Protein AF-A0A522T6A2-F1 (afdb_monomer_lite)

Structure (mmCIF, N/CA/C/O backbone):
data_AF-A0A522T6A2-F1
#
_entry.id   AF-A0A522T6A2-F1
#
loop_
_atom_site.group_PDB
_atom_site.id
_atom_site.type_symbol
_atom_site.label_atom_id
_atom_site.label_alt_id
_atom_site.label_comp_id
_atom_site.label_asym_id
_atom_site.label_entity_id
_atom_site.label_seq_id
_atom_site.pdbx_PDB_ins_code
_atom_site.Cartn_x
_atom_site.Cartn_y
_atom_site.Cartn_z
_atom_site.occupancy
_atom_site.B_iso_or_equiv
_atom_site.auth_seq_id
_atom_site.auth_comp_id
_atom_site.auth_asym_id
_atom_site.auth_atom_id
_atom_site.pdbx_PDB_model_num
ATOM 1 N N . MET A 1 1 ? -4.643 -20.377 -23.347 1.00 49.81 1 MET A N 1
ATOM 2 C CA . MET A 1 1 ? -4.519 -19.995 -21.921 1.00 49.81 1 MET A CA 1
ATOM 3 C C . MET A 1 1 ? -4.826 -18.508 -21.796 1.00 49.81 1 MET A C 1
ATOM 5 O O . MET A 1 1 ? -4.319 -17.749 -22.612 1.00 49.81 1 MET A O 1
ATOM 9 N N . LEU A 1 2 ? -5.680 -18.092 -20.852 1.00 57.34 2 LEU A N 1
ATOM 10 C CA . LEU A 1 2 ? -5.925 -16.667 -20.569 1.00 57.34 2 LEU A CA 1
ATOM 11 C C . LEU A 1 2 ? -4.599 -15.987 -20.191 1.00 57.34 2 LEU A C 1
ATOM 13 O O . LEU A 1 2 ? -3.838 -16.538 -19.397 1.00 57.34 2 LEU A O 1
ATOM 17 N N . SER A 1 3 ? -4.309 -14.812 -20.759 1.00 85.69 3 SER A N 1
ATOM 18 C CA . SER A 1 3 ? -3.075 -14.077 -20.451 1.00 85.69 3 SER A CA 1
ATOM 19 C C . SER A 1 3 ? -3.002 -13.741 -18.949 1.00 85.69 3 SER A C 1
ATOM 21 O O . SER A 1 3 ? -4.040 -13.373 -18.394 1.00 85.69 3 SER A O 1
ATOM 23 N N . PRO A 1 4 ? -1.826 -13.781 -18.292 1.00 87.44 4 PRO A N 1
ATOM 24 C CA . PRO A 1 4 ? -1.681 -13.481 -16.858 1.00 87.44 4 PRO A CA 1
ATOM 25 C C . PRO A 1 4 ? -2.330 -12.160 -16.412 1.00 87.44 4 PRO A C 1
ATOM 27 O O . PRO A 1 4 ? -2.900 -12.070 -15.329 1.00 87.44 4 PRO A O 1
ATOM 30 N N . VAL A 1 5 ? -2.325 -11.144 -17.280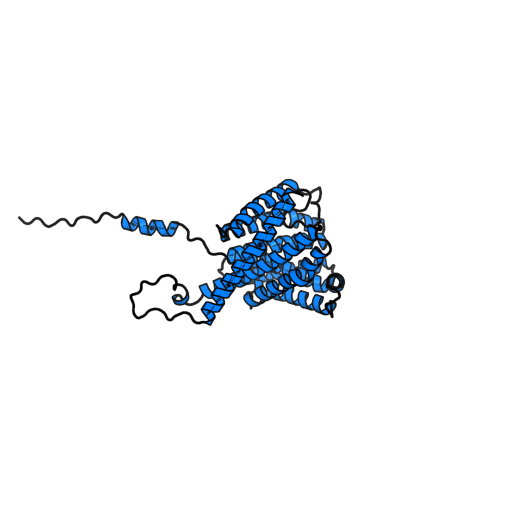 1.00 90.38 5 VAL A N 1
ATOM 31 C CA . VAL A 1 5 ? -2.983 -9.857 -17.015 1.00 90.38 5 VAL A CA 1
ATOM 32 C C . VAL A 1 5 ? -4.510 -9.981 -16.863 1.00 90.38 5 VAL A C 1
ATOM 34 O O . VAL A 1 5 ? -5.099 -9.302 -16.028 1.00 90.38 5 VAL A O 1
ATOM 37 N N . LEU A 1 6 ? -5.164 -10.890 -17.596 1.00 92.31 6 LEU A N 1
ATOM 38 C CA . LEU A 1 6 ? -6.609 -11.132 -17.473 1.00 92.31 6 LEU A CA 1
ATOM 39 C C . LEU A 1 6 ? -6.959 -11.790 -16.137 1.00 92.31 6 LEU A C 1
ATOM 41 O O . LEU A 1 6 ? -7.972 -11.435 -15.543 1.00 92.31 6 LEU A O 1
ATOM 45 N N . TRP A 1 7 ? -6.109 -12.691 -15.631 1.00 92.56 7 TRP A N 1
ATOM 46 C CA . TRP A 1 7 ? -6.263 -13.244 -14.281 1.00 92.56 7 TRP A CA 1
ATOM 47 C C . TRP A 1 7 ? -6.183 -12.153 -13.214 1.00 92.56 7 TRP A C 1
ATOM 49 O O . TRP A 1 7 ? -7.019 -12.124 -12.312 1.00 92.56 7 TRP A O 1
ATOM 59 N N . CYS A 1 8 ? -5.248 -11.211 -13.368 1.00 93.31 8 CYS A N 1
ATOM 60 C CA . CYS A 1 8 ? -5.111 -10.073 -12.463 1.00 93.31 8 CYS A CA 1
ATOM 61 C C . CYS A 1 8 ? -6.388 -9.226 -12.429 1.00 93.31 8 CYS A C 1
ATOM 63 O O . CYS A 1 8 ? -6.938 -8.994 -11.354 1.00 93.31 8 CYS A O 1
ATOM 65 N N . TYR A 1 9 ? -6.901 -8.818 -13.597 1.00 94.50 9 TYR A N 1
ATOM 66 C CA . TYR A 1 9 ? -8.149 -8.053 -13.685 1.00 94.50 9 TYR A CA 1
ATOM 67 C C . TYR A 1 9 ? -9.366 -8.842 -13.186 1.00 94.50 9 TYR A C 1
ATOM 69 O O . TYR A 1 9 ? -10.239 -8.263 -12.540 1.00 94.50 9 TYR A O 1
ATOM 77 N N . GLY A 1 10 ? -9.421 -10.152 -13.440 1.00 95.81 10 GLY A N 1
ATOM 78 C CA . GLY A 1 10 ? -10.498 -11.023 -12.973 1.00 95.81 10 GLY A CA 1
ATOM 79 C C . GLY A 1 10 ? -10.553 -11.116 -11.448 1.00 95.81 10 GLY A C 1
ATOM 80 O O . GLY A 1 10 ? -11.603 -10.869 -10.854 1.00 95.81 10 GLY A O 1
ATOM 81 N N . VAL A 1 11 ? -9.419 -11.402 -10.799 1.00 97.00 11 VAL A N 1
ATOM 82 C CA . VAL A 1 11 ? -9.331 -11.473 -9.330 1.00 97.00 11 VAL A CA 1
ATOM 83 C C . VAL A 1 11 ? -9.555 -10.097 -8.700 1.00 97.00 11 VAL A C 1
ATOM 85 O O . VAL A 1 11 ? -10.307 -9.988 -7.731 1.00 97.00 11 VAL A O 1
ATOM 88 N N . PHE A 1 12 ? -8.982 -9.040 -9.283 1.00 96.94 12 PHE A N 1
ATOM 89 C CA . PHE A 1 12 ? -9.235 -7.660 -8.869 1.00 96.94 12 PHE A CA 1
ATOM 90 C C . PHE A 1 12 ? -10.739 -7.344 -8.878 1.00 96.94 12 PHE A C 1
ATOM 92 O O . PHE A 1 12 ? -11.299 -6.934 -7.862 1.00 96.94 12 PHE A O 1
ATOM 99 N N . GLY A 1 13 ? -11.412 -7.591 -10.007 1.00 95.88 13 GLY A N 1
ATOM 100 C CA . GLY A 1 13 ? -12.843 -7.347 -10.176 1.00 95.88 13 GLY A CA 1
ATOM 101 C C . GLY A 1 13 ? -13.701 -8.169 -9.213 1.00 95.88 13 GLY A C 1
ATOM 102 O O . GLY A 1 13 ? -14.630 -7.629 -8.615 1.00 95.88 13 GLY A O 1
ATOM 103 N N . ALA A 1 14 ? -13.356 -9.438 -8.985 1.00 96.94 14 ALA A N 1
ATOM 104 C CA . ALA A 1 14 ? -14.055 -10.299 -8.032 1.00 96.94 14 ALA A CA 1
ATOM 105 C C . ALA A 1 14 ? -14.007 -9.750 -6.594 1.00 96.94 14 ALA A C 1
ATOM 107 O O . ALA A 1 14 ? -15.021 -9.769 -5.889 1.00 96.94 14 ALA A O 1
ATOM 108 N N . VAL A 1 15 ? -12.865 -9.203 -6.159 1.00 96.88 15 VAL A N 1
ATOM 109 C CA . VAL A 1 15 ? -12.747 -8.561 -4.839 1.00 96.88 15 VAL A CA 1
ATOM 110 C C . VAL A 1 15 ? -13.578 -7.279 -4.767 1.00 96.88 15 VAL A C 1
ATOM 112 O O . VAL A 1 15 ? -14.262 -7.069 -3.764 1.00 96.88 15 VAL A O 1
ATOM 115 N N . ILE A 1 16 ? -13.595 -6.458 -5.825 1.00 96.12 16 ILE A N 1
ATOM 116 C CA . ILE A 1 16 ? -14.450 -5.260 -5.889 1.00 96.12 16 ILE A CA 1
ATOM 117 C C . ILE A 1 16 ? -15.934 -5.635 -5.792 1.00 96.12 16 ILE A C 1
ATOM 119 O O . ILE A 1 16 ? -16.657 -5.066 -4.976 1.00 96.12 16 ILE A O 1
ATOM 123 N N . VAL A 1 17 ? -16.390 -6.626 -6.563 1.00 96.50 17 VAL A N 1
ATOM 124 C CA . VAL A 1 17 ? -17.779 -7.112 -6.513 1.00 96.50 17 VAL A CA 1
ATOM 125 C C . VAL A 1 17 ? -18.122 -7.625 -5.113 1.00 96.50 17 VAL A C 1
ATOM 127 O O . VAL A 1 17 ? -19.146 -7.244 -4.548 1.00 96.50 17 VAL A O 1
ATOM 130 N N . THR A 1 18 ? -17.235 -8.416 -4.505 1.00 95.00 18 THR A N 1
ATOM 131 C CA . THR A 1 18 ? -17.411 -8.916 -3.132 1.00 95.00 18 THR A CA 1
ATOM 132 C C . THR A 1 18 ? -17.519 -7.770 -2.123 1.00 95.00 18 THR A C 1
ATOM 134 O O . THR A 1 18 ? -18.354 -7.814 -1.215 1.00 95.00 18 THR A O 1
ATOM 137 N N . ALA A 1 19 ? -16.711 -6.719 -2.283 1.00 91.88 19 ALA A N 1
ATOM 138 C CA . ALA A 1 19 ? -16.776 -5.535 -1.437 1.00 91.88 19 ALA A CA 1
ATOM 139 C C . ALA A 1 19 ? -18.102 -4.780 -1.589 1.00 91.88 19 ALA A C 1
ATOM 141 O O . ALA A 1 19 ? -18.697 -4.412 -0.577 1.00 91.88 19 ALA A O 1
ATOM 142 N N . ILE A 1 20 ? -18.591 -4.595 -2.821 1.00 92.06 20 ILE A N 1
ATOM 143 C CA . ILE A 1 20 ? -19.880 -3.943 -3.099 1.00 92.06 20 ILE A CA 1
ATOM 144 C C . ILE A 1 20 ? -21.020 -4.731 -2.449 1.00 92.06 20 ILE A C 1
ATOM 146 O O . ILE A 1 20 ? -21.799 -4.156 -1.691 1.00 92.06 20 ILE A O 1
ATOM 150 N N . ILE A 1 21 ? -21.072 -6.051 -2.660 1.00 91.94 21 ILE A N 1
ATOM 151 C CA . ILE A 1 21 ? -22.069 -6.929 -2.027 1.00 91.94 21 ILE A CA 1
ATOM 152 C C . ILE A 1 21 ? -21.998 -6.790 -0.502 1.00 91.94 21 ILE A C 1
ATOM 154 O O . ILE A 1 21 ? -23.019 -6.595 0.160 1.00 91.94 21 ILE A O 1
ATOM 158 N N . THR A 1 22 ? -20.790 -6.826 0.064 1.00 88.50 22 THR A N 1
ATOM 159 C CA . THR A 1 22 ? -20.603 -6.703 1.513 1.00 88.50 22 THR A CA 1
ATOM 160 C C . TH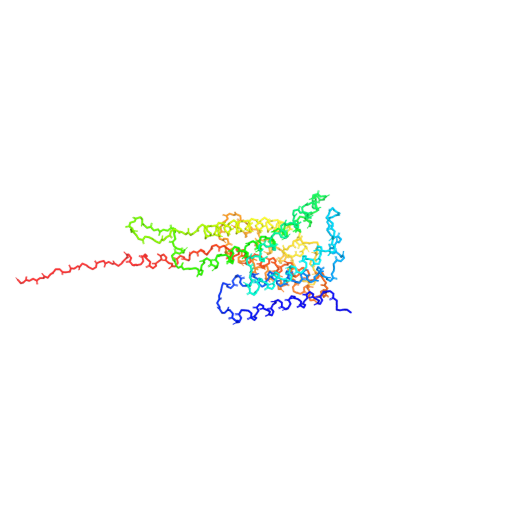R A 1 22 ? -21.073 -5.345 2.035 1.00 88.50 22 THR A C 1
ATOM 162 O O . THR A 1 22 ? -21.687 -5.298 3.098 1.00 88.50 22 THR A O 1
ATOM 165 N N . LEU A 1 23 ? -20.831 -4.251 1.310 1.00 87.19 23 LEU A N 1
ATOM 166 C CA . LEU A 1 23 ? -21.280 -2.908 1.684 1.00 87.19 23 LEU A CA 1
ATOM 167 C C . LEU A 1 23 ? -22.810 -2.782 1.627 1.00 87.19 23 LEU A C 1
ATOM 169 O O . LEU A 1 23 ? -23.411 -2.195 2.526 1.00 87.19 23 LEU A O 1
ATOM 173 N N . CYS A 1 24 ? -23.447 -3.371 0.611 1.00 86.81 24 CYS A N 1
ATOM 174 C CA . CYS A 1 24 ? -24.905 -3.408 0.488 1.00 86.81 24 CYS A CA 1
ATOM 175 C C . CYS A 1 24 ? -25.562 -4.175 1.647 1.00 86.81 24 CYS A C 1
ATOM 177 O O . CYS A 1 24 ? -26.594 -3.741 2.161 1.00 86.81 24 CYS A O 1
ATOM 179 N N . VAL A 1 25 ? -24.951 -5.286 2.078 1.00 86.81 25 VAL A N 1
ATOM 180 C CA . VAL A 1 25 ? -25.439 -6.115 3.194 1.00 86.81 25 VAL A CA 1
ATOM 181 C C . VAL A 1 25 ? -25.138 -5.469 4.551 1.00 86.81 25 VAL A C 1
ATOM 183 O O . VAL A 1 25 ? -25.992 -5.429 5.436 1.00 86.81 25 VAL A O 1
ATOM 186 N N . ARG A 1 26 ? -23.924 -4.946 4.743 1.00 78.19 26 ARG A N 1
ATOM 187 C CA . ARG A 1 26 ? -23.447 -4.369 6.008 1.00 78.19 26 ARG A CA 1
ATOM 188 C C . ARG A 1 26 ? -23.632 -2.851 5.973 1.00 78.19 26 ARG A C 1
ATOM 190 O O . ARG A 1 26 ? -22.665 -2.108 5.825 1.00 78.19 26 ARG A O 1
ATOM 197 N N . ARG A 1 27 ? -24.880 -2.388 6.108 1.00 69.69 27 ARG A N 1
ATOM 198 C CA . ARG A 1 27 ? -25.189 -0.948 6.175 1.00 69.69 27 ARG A CA 1
ATOM 199 C C . ARG A 1 27 ? -24.490 -0.288 7.374 1.00 69.69 27 ARG A C 1
ATOM 201 O O . ARG A 1 27 ? -24.560 -0.790 8.494 1.00 69.69 27 ARG A O 1
ATOM 208 N N . GLY A 1 28 ? -23.857 0.862 7.130 1.00 68.06 28 GLY A N 1
ATOM 209 C CA . GLY A 1 28 ? -23.172 1.671 8.143 1.00 68.06 28 GLY A CA 1
ATOM 210 C C . GLY A 1 28 ? -21.704 1.282 8.385 1.00 68.06 28 GLY A C 1
ATOM 211 O O . GLY A 1 28 ? -21.323 0.113 8.407 1.00 68.06 28 GLY A O 1
ATOM 212 N N . GLY A 1 29 ? -20.845 2.282 8.584 1.00 71.75 29 GLY A N 1
ATOM 213 C CA . GLY A 1 29 ? -19.414 2.095 8.834 1.00 71.75 29 GLY A CA 1
ATOM 214 C C . GLY A 1 29 ? -18.609 3.346 8.501 1.00 71.75 29 GLY A C 1
ATOM 215 O O . GLY A 1 29 ? -19.125 4.259 7.864 1.00 71.75 29 GLY A O 1
ATOM 216 N N . ASP A 1 30 ? -17.347 3.391 8.930 1.00 85.81 30 ASP A N 1
ATOM 217 C CA . ASP A 1 30 ? -16.441 4.462 8.511 1.00 85.81 30 ASP A CA 1
ATOM 218 C C . ASP A 1 30 ? -16.137 4.300 7.012 1.00 85.81 30 ASP A C 1
ATOM 220 O O . ASP A 1 30 ? -15.560 3.292 6.587 1.00 85.81 30 ASP A O 1
ATOM 224 N N . ALA A 1 31 ? -16.571 5.279 6.214 1.00 88.88 31 ALA A N 1
ATOM 225 C CA . ALA A 1 31 ? -16.370 5.305 4.770 1.00 88.88 31 ALA A CA 1
ATOM 226 C C . ALA A 1 31 ? -14.880 5.309 4.400 1.00 88.88 31 ALA A C 1
ATOM 228 O O . ALA A 1 31 ? -14.494 4.668 3.426 1.00 88.88 31 ALA A O 1
ATOM 229 N N . VAL A 1 32 ? -14.036 5.957 5.210 1.00 92.88 32 VAL A N 1
ATOM 230 C CA . VAL A 1 32 ? -12.584 6.016 4.997 1.00 92.88 32 VAL A CA 1
ATOM 231 C C . VAL A 1 32 ? -11.973 4.626 5.154 1.00 92.88 32 VAL A C 1
ATOM 233 O O . VAL A 1 32 ? -11.187 4.195 4.314 1.00 92.88 32 VAL A O 1
ATOM 236 N N . LEU A 1 33 ? -12.391 3.876 6.179 1.00 93.50 33 LEU A N 1
ATOM 237 C CA . LEU A 1 33 ? -11.933 2.502 6.380 1.00 93.50 33 LEU A CA 1
ATOM 238 C C . LEU A 1 33 ? -12.379 1.580 5.243 1.00 93.50 33 LEU A C 1
ATOM 240 O O . LEU A 1 33 ? -11.616 0.719 4.814 1.00 93.50 33 LEU A O 1
ATOM 244 N N . TRP A 1 34 ? -13.621 1.723 4.777 1.00 92.81 34 TRP A N 1
ATOM 245 C CA . TRP A 1 34 ? -14.127 0.921 3.665 1.00 92.81 34 TRP A CA 1
ATOM 246 C C . TRP A 1 34 ? -13.389 1.213 2.365 1.00 92.81 34 TRP A C 1
ATOM 248 O O . TRP A 1 34 ? -12.933 0.273 1.718 1.00 92.81 34 TRP A O 1
ATOM 258 N N . LEU A 1 35 ? -13.220 2.489 2.022 1.00 94.38 35 LEU A N 1
ATOM 259 C CA . LEU A 1 35 ? -12.467 2.898 0.843 1.00 94.38 35 LEU A CA 1
ATOM 260 C C . LEU A 1 35 ? -11.027 2.376 0.911 1.00 94.38 35 LEU A C 1
ATOM 262 O O . LEU A 1 35 ? -10.562 1.742 -0.033 1.00 94.38 35 LEU A O 1
ATOM 266 N N . GLY A 1 36 ? -10.363 2.543 2.059 1.00 96.25 36 GLY A N 1
ATOM 267 C CA . GLY A 1 36 ? -9.019 2.016 2.281 1.00 96.25 36 GLY A CA 1
ATOM 268 C C . GLY A 1 36 ? -8.935 0.502 2.136 1.00 96.25 36 GLY A C 1
ATOM 269 O O . GLY A 1 36 ? -8.053 0.004 1.442 1.00 96.25 36 GLY A O 1
ATOM 270 N N . ALA A 1 37 ? -9.885 -0.236 2.716 1.00 96.56 37 ALA A N 1
ATOM 271 C CA . ALA A 1 37 ? -9.922 -1.690 2.612 1.00 96.56 37 ALA A CA 1
ATOM 272 C C . ALA A 1 37 ? -10.081 -2.159 1.160 1.00 96.56 37 ALA A C 1
ATOM 274 O O . ALA A 1 37 ? -9.383 -3.079 0.755 1.00 96.56 37 ALA A O 1
ATOM 275 N N . VAL A 1 38 ? -10.949 -1.527 0.367 1.00 97.00 38 VAL A N 1
ATOM 276 C CA . VAL A 1 38 ? -11.176 -1.909 -1.036 1.00 97.00 38 VAL A CA 1
ATOM 277 C C . VAL A 1 38 ? -9.972 -1.571 -1.912 1.00 97.00 38 VAL A C 1
ATOM 279 O O . VAL A 1 38 ? -9.488 -2.437 -2.642 1.00 97.00 38 VAL A O 1
ATOM 282 N N . CYS A 1 39 ? -9.455 -0.343 -1.801 1.00 98.00 39 CYS A N 1
ATOM 283 C CA . CYS A 1 39 ? -8.283 0.103 -2.552 1.00 98.00 39 CYS A CA 1
ATOM 284 C C . CYS A 1 39 ? -7.021 -0.693 -2.195 1.00 98.00 39 CYS A C 1
ATOM 286 O O . CYS A 1 39 ? -6.151 -0.830 -3.041 1.00 98.00 39 CYS A O 1
ATOM 288 N N . TYR A 1 40 ? -6.922 -1.242 -0.981 1.00 98.69 40 TYR A N 1
ATOM 289 C CA . TYR A 1 40 ? -5.805 -2.097 -0.577 1.00 98.69 40 TYR A CA 1
ATOM 290 C C . TYR A 1 40 ? -6.014 -3.567 -0.986 1.00 98.69 40 TYR A C 1
ATOM 292 O O . TYR A 1 40 ? -5.119 -4.205 -1.534 1.00 98.69 40 TYR A O 1
ATOM 300 N N . ALA A 1 41 ? -7.209 -4.116 -0.751 1.00 98.44 41 ALA A N 1
ATOM 301 C CA . ALA A 1 41 ? -7.489 -5.539 -0.925 1.00 98.44 41 ALA A CA 1
ATOM 302 C C . ALA A 1 41 ? -7.542 -5.991 -2.389 1.00 98.44 41 ALA A C 1
ATOM 304 O O . ALA A 1 41 ? -7.097 -7.098 -2.692 1.00 98.44 41 ALA A O 1
ATOM 305 N N . ALA A 1 42 ? -8.094 -5.173 -3.292 1.00 98.38 42 ALA A N 1
ATOM 306 C CA . ALA A 1 42 ? -8.232 -5.566 -4.693 1.00 98.38 42 ALA A CA 1
ATOM 307 C C . ALA A 1 42 ? -6.869 -5.683 -5.411 1.00 98.38 42 ALA A C 1
ATOM 309 O O . ALA A 1 42 ? -6.628 -6.730 -6.020 1.00 98.38 42 ALA A O 1
ATOM 310 N N . PRO A 1 43 ? -5.937 -4.710 -5.293 1.00 98.56 43 PRO A N 1
ATOM 311 C CA . PRO A 1 43 ? -4.561 -4.887 -5.757 1.00 98.56 43 PRO A CA 1
ATOM 312 C C . PRO A 1 43 ? -3.840 -6.060 -5.094 1.00 98.56 43 PRO A C 1
ATOM 314 O O . PRO A 1 43 ? -3.232 -6.861 -5.797 1.00 98.56 43 PRO A O 1
ATOM 317 N N . LEU A 1 44 ? -3.954 -6.207 -3.766 1.00 98.69 44 LEU A N 1
ATOM 318 C CA . LEU A 1 44 ? -3.301 -7.288 -3.025 1.00 98.69 44 LEU A CA 1
ATOM 319 C C . LEU A 1 44 ? -3.688 -8.666 -3.580 1.00 98.69 44 LEU A C 1
ATOM 321 O O . LEU A 1 44 ? -2.822 -9.484 -3.885 1.00 98.69 44 LEU A O 1
ATOM 325 N N . ALA A 1 45 ? -4.985 -8.913 -3.768 1.00 98.56 45 ALA A N 1
ATOM 326 C CA . ALA A 1 45 ? -5.463 -10.174 -4.325 1.00 98.56 45 ALA A CA 1
ATOM 327 C C . ALA A 1 45 ? -5.003 -10.378 -5.778 1.00 98.56 45 ALA A C 1
ATOM 329 O O . ALA A 1 45 ? -4.655 -11.493 -6.169 1.00 98.56 45 ALA A O 1
ATOM 330 N N . ALA A 1 46 ? -4.946 -9.310 -6.575 1.00 98.06 46 ALA A N 1
ATOM 331 C CA . ALA A 1 46 ? -4.443 -9.391 -7.939 1.00 98.06 46 ALA A CA 1
ATOM 332 C C . ALA A 1 46 ? -2.942 -9.726 -7.992 1.00 98.06 46 ALA A C 1
ATOM 334 O O . ALA A 1 46 ? -2.551 -10.586 -8.782 1.00 98.06 46 ALA A O 1
ATOM 335 N N . PHE A 1 47 ? -2.114 -9.156 -7.112 1.00 97.81 47 PHE A N 1
ATOM 336 C CA . PHE A 1 47 ? -0.720 -9.585 -6.941 1.00 97.81 47 PHE A CA 1
ATOM 337 C C . PHE A 1 47 ? -0.620 -11.037 -6.466 1.00 97.81 47 PHE A C 1
ATOM 339 O O . PHE A 1 47 ? 0.269 -11.770 -6.904 1.00 97.81 47 PHE A O 1
ATOM 346 N N . GLY A 1 48 ? -1.574 -11.495 -5.654 1.00 97.94 48 GLY A N 1
ATOM 347 C CA . GLY A 1 48 ? -1.717 -12.910 -5.325 1.00 97.94 48 GLY A CA 1
ATOM 348 C C . GLY A 1 48 ? -1.932 -13.791 -6.563 1.00 97.94 48 GLY A C 1
ATOM 349 O O . GLY A 1 48 ? -1.299 -14.831 -6.700 1.00 97.94 48 GLY A O 1
ATOM 350 N N . SER A 1 49 ? -2.729 -13.346 -7.538 1.00 97.25 49 SER A N 1
ATOM 351 C CA . SER A 1 49 ? -2.889 -14.070 -8.812 1.00 97.25 49 SER A CA 1
ATOM 352 C C . SER A 1 49 ? -1.617 -14.078 -9.675 1.00 97.25 49 SER A C 1
ATOM 354 O O . SER A 1 49 ? -1.366 -15.044 -10.402 1.00 97.25 49 SER A O 1
ATOM 356 N N . GLN A 1 50 ? -0.771 -13.045 -9.569 1.00 96.56 50 GLN A N 1
ATOM 357 C CA . GLN A 1 50 ? 0.538 -13.017 -10.233 1.00 96.56 50 GLN A CA 1
ATOM 358 C C . GLN A 1 50 ? 1.498 -14.035 -9.634 1.00 96.56 50 GLN A C 1
ATOM 360 O O . GLN A 1 50 ? 2.189 -14.713 -10.383 1.00 96.56 50 GLN A O 1
ATOM 365 N N . HIS A 1 51 ? 1.478 -14.221 -8.317 1.00 96.38 51 HIS A N 1
ATOM 366 C CA . HIS A 1 51 ? 2.234 -15.281 -7.645 1.00 96.38 51 HIS A CA 1
ATOM 367 C C . HIS A 1 51 ? 1.902 -16.681 -8.174 1.00 96.38 51 HIS A C 1
ATOM 369 O O . HIS A 1 51 ? 2.797 -17.512 -8.293 1.00 96.38 51 HIS A O 1
ATOM 375 N N . LEU A 1 52 ? 0.648 -16.923 -8.569 1.00 96.31 52 LEU A N 1
ATOM 376 C CA . LEU A 1 52 ? 0.229 -18.203 -9.147 1.00 96.31 52 LEU A CA 1
ATOM 377 C C . LEU A 1 52 ? 0.570 -18.312 -10.644 1.00 96.31 52 LEU A C 1
ATOM 379 O O . LEU A 1 52 ? 1.061 -19.338 -11.104 1.00 96.31 52 LEU A O 1
ATOM 383 N N . THR A 1 53 ? 0.309 -17.257 -11.421 1.00 95.69 53 THR A N 1
ATOM 384 C CA . THR A 1 53 ? 0.433 -17.284 -12.894 1.00 95.69 53 THR A CA 1
ATOM 385 C C . THR A 1 53 ? 1.842 -16.984 -13.409 1.00 95.69 53 THR A C 1
ATOM 387 O O . THR A 1 53 ? 2.193 -17.401 -14.511 1.00 95.69 53 THR A O 1
ATOM 390 N N . LEU A 1 54 ? 2.659 -16.285 -12.618 1.00 94.94 54 LEU A N 1
ATOM 391 C CA . LEU A 1 54 ? 4.042 -15.895 -12.911 1.00 94.94 54 LEU A CA 1
ATOM 392 C C . LEU A 1 54 ? 5.020 -16.505 -11.897 1.00 94.94 54 LEU A C 1
ATOM 394 O O . LEU A 1 54 ? 6.092 -15.945 -11.663 1.00 94.94 54 LEU A O 1
ATOM 398 N N . HIS A 1 55 ? 4.665 -17.652 -11.305 1.00 94.12 55 HIS A N 1
ATOM 399 C CA . HIS A 1 55 ? 5.408 -18.267 -10.202 1.00 94.12 55 HIS A CA 1
ATOM 400 C C . HIS A 1 55 ? 6.913 -18.387 -10.483 1.00 94.12 55 HIS A C 1
ATOM 402 O O . HIS A 1 55 ? 7.705 -18.049 -9.618 1.00 94.12 55 HIS A O 1
ATOM 408 N N . ARG A 1 56 ? 7.330 -18.751 -11.708 1.00 94.44 56 ARG A N 1
ATOM 409 C CA . ARG A 1 56 ? 8.758 -18.860 -12.076 1.00 94.44 56 ARG A CA 1
ATOM 410 C C . ARG A 1 56 ? 9.505 -17.533 -11.969 1.00 94.44 56 ARG A C 1
ATOM 412 O O . ARG A 1 56 ? 10.631 -17.503 -11.489 1.00 94.44 56 ARG A O 1
ATOM 419 N N . ALA A 1 57 ? 8.886 -16.444 -12.427 1.00 94.31 57 ALA A N 1
ATOM 420 C CA . ALA A 1 57 ? 9.492 -15.117 -12.368 1.00 94.31 57 ALA A CA 1
ATOM 421 C C . ALA A 1 57 ? 9.610 -14.637 -10.917 1.00 94.31 57 ALA A C 1
ATOM 423 O O . ALA A 1 57 ? 10.608 -14.029 -10.556 1.00 94.31 57 ALA A O 1
ATOM 424 N N . ILE A 1 58 ? 8.618 -14.955 -10.082 1.00 94.25 58 ILE A N 1
ATOM 425 C CA . ILE A 1 58 ? 8.596 -14.574 -8.666 1.00 94.25 58 ILE A CA 1
ATOM 426 C C . ILE A 1 58 ? 9.554 -15.440 -7.842 1.00 94.25 58 ILE A C 1
ATOM 428 O O . ILE A 1 58 ? 10.321 -14.911 -7.045 1.00 94.25 58 ILE A O 1
ATOM 432 N N . ALA A 1 59 ? 9.592 -16.748 -8.087 1.00 96.00 59 ALA A N 1
ATOM 433 C CA . ALA A 1 59 ? 10.532 -17.680 -7.471 1.00 96.00 59 ALA A CA 1
ATOM 434 C C . ALA A 1 59 ? 11.996 -17.299 -7.755 1.00 96.00 59 ALA A C 1
ATOM 436 O O . ALA A 1 59 ? 12.860 -17.525 -6.912 1.00 96.00 59 ALA A O 1
ATOM 437 N N . ALA A 1 60 ? 12.278 -16.681 -8.907 1.00 95.50 60 ALA A N 1
ATOM 438 C CA . ALA A 1 60 ? 13.609 -16.176 -9.244 1.00 95.50 60 ALA A CA 1
ATOM 439 C C . ALA A 1 60 ? 14.026 -14.929 -8.440 1.00 95.50 60 ALA A C 1
ATOM 441 O O . ALA A 1 60 ? 15.213 -14.618 -8.391 1.00 95.50 60 ALA A O 1
ATOM 442 N N . LEU A 1 61 ? 13.079 -14.218 -7.816 1.00 91.44 61 LEU A N 1
ATOM 443 C CA . LEU A 1 61 ? 13.372 -13.071 -6.949 1.00 91.44 61 LEU A CA 1
ATOM 444 C C . LEU A 1 61 ? 13.748 -13.498 -5.526 1.00 91.44 61 LEU A C 1
ATOM 446 O O . LEU A 1 61 ? 14.355 -12.716 -4.798 1.00 91.44 61 LEU A O 1
ATOM 450 N N . ILE A 1 62 ? 13.376 -14.713 -5.117 1.00 93.56 62 ILE A N 1
ATOM 451 C CA . ILE A 1 62 ? 13.628 -15.220 -3.767 1.00 93.56 62 ILE A CA 1
ATOM 452 C C . ILE A 1 62 ? 15.143 -15.442 -3.584 1.00 93.56 62 ILE A C 1
ATOM 454 O O . ILE A 1 62 ? 15.768 -16.080 -4.437 1.00 93.56 62 ILE A O 1
ATOM 458 N N . PRO A 1 63 ? 15.754 -14.934 -2.493 1.00 93.31 63 PRO A N 1
ATOM 459 C CA . PRO A 1 63 ? 17.175 -15.112 -2.230 1.00 93.31 63 PRO A CA 1
ATOM 460 C C . PRO A 1 63 ? 17.608 -16.589 -2.223 1.00 93.31 63 PRO A C 1
ATOM 462 O O . PRO A 1 63 ? 16.930 -17.399 -1.593 1.00 93.31 63 PRO A O 1
ATOM 465 N N . PRO A 1 64 ? 18.773 -16.942 -2.806 1.00 93.81 64 PRO A N 1
ATOM 466 C CA . PRO A 1 64 ? 19.196 -18.341 -2.977 1.00 93.81 64 PRO A CA 1
ATOM 467 C C . PRO A 1 64 ? 19.338 -19.169 -1.692 1.00 93.81 64 PRO A C 1
ATOM 469 O O . PRO A 1 64 ? 19.403 -20.393 -1.755 1.00 93.81 64 PRO A O 1
ATOM 472 N N . TRP A 1 65 ? 19.447 -18.521 -0.530 1.00 94.31 65 TRP A N 1
ATOM 473 C CA . TRP A 1 65 ? 19.578 -19.189 0.767 1.00 94.31 65 TRP A CA 1
ATOM 474 C C . TRP A 1 65 ? 18.234 -19.668 1.342 1.00 94.31 65 TRP A C 1
ATOM 476 O O . TRP A 1 65 ? 18.226 -20.441 2.300 1.00 94.31 65 TRP A O 1
ATOM 486 N N . ILE A 1 66 ? 17.102 -19.228 0.785 1.00 94.12 66 ILE A N 1
ATOM 487 C CA . ILE A 1 66 ? 15.769 -19.691 1.179 1.00 94.12 66 ILE A CA 1
ATOM 488 C C . ILE A 1 66 ? 15.449 -20.950 0.364 1.00 94.12 66 ILE A C 1
ATOM 490 O O . ILE A 1 66 ? 15.456 -20.893 -0.853 1.00 94.12 66 ILE A O 1
ATOM 494 N N . PRO A 1 67 ? 15.142 -22.108 0.962 1.00 96.50 67 PRO A N 1
ATOM 495 C CA . PRO A 1 67 ? 14.762 -23.286 0.185 1.00 96.50 67 PRO A CA 1
ATOM 496 C C . PRO A 1 67 ? 13.319 -23.192 -0.342 1.00 96.50 67 PRO A C 1
ATOM 498 O O . PRO A 1 67 ? 12.508 -22.403 0.143 1.00 96.50 67 PRO A O 1
ATOM 501 N N . TRP A 1 68 ? 12.972 -24.063 -1.298 1.00 96.69 68 TRP A N 1
ATOM 502 C CA . TRP A 1 68 ? 11.602 -24.255 -1.808 1.00 96.69 68 TRP A CA 1
ATOM 503 C C . TRP A 1 68 ? 10.941 -22.991 -2.396 1.00 96.69 68 TRP A C 1
ATOM 505 O O . TRP A 1 68 ? 9.804 -22.660 -2.065 1.00 96.69 68 TRP A O 1
ATOM 515 N N . HIS A 1 69 ? 11.625 -22.293 -3.309 1.00 96.69 69 HIS A N 1
ATOM 516 C CA . HIS A 1 69 ? 11.147 -21.028 -3.894 1.00 96.69 69 HIS A CA 1
ATOM 517 C C . HIS A 1 69 ? 9.731 -21.115 -4.495 1.00 96.69 69 HIS A C 1
ATOM 519 O O . HIS A 1 69 ? 8.903 -20.237 -4.254 1.00 96.69 69 HIS A O 1
ATOM 525 N N . ASP A 1 70 ? 9.424 -22.184 -5.239 1.00 96.31 70 ASP A N 1
ATOM 526 C CA . ASP A 1 70 ? 8.092 -22.368 -5.832 1.00 96.31 70 ASP A CA 1
ATOM 527 C C . ASP A 1 70 ? 7.000 -22.505 -4.763 1.00 96.31 70 ASP A C 1
ATOM 529 O O . ASP A 1 70 ? 5.924 -21.926 -4.909 1.00 96.31 70 ASP A O 1
ATOM 533 N N . PHE A 1 71 ? 7.277 -23.219 -3.663 1.00 97.19 71 PHE A N 1
ATOM 534 C CA . PHE A 1 71 ? 6.330 -23.334 -2.551 1.00 97.19 71 PHE A CA 1
ATOM 535 C C . PHE A 1 71 ? 5.985 -21.953 -1.994 1.00 97.19 71 PHE A C 1
ATOM 537 O O . PHE A 1 71 ? 4.806 -21.632 -1.861 1.00 97.19 71 PHE A O 1
ATOM 544 N N . TRP A 1 72 ? 6.992 -21.115 -1.728 1.00 97.19 72 TRP A N 1
ATOM 545 C CA . TRP A 1 72 ? 6.774 -19.767 -1.204 1.00 97.19 72 TRP A CA 1
ATOM 546 C C . TRP A 1 72 ? 6.010 -18.875 -2.180 1.00 97.19 72 TRP A C 1
ATOM 548 O O . TRP A 1 72 ? 5.102 -18.163 -1.748 1.00 97.19 72 TRP A O 1
ATOM 558 N N . ALA A 1 73 ? 6.308 -18.955 -3.482 1.00 96.19 73 ALA A N 1
ATOM 559 C CA . ALA A 1 73 ? 5.562 -18.225 -4.501 1.00 96.19 73 ALA A CA 1
ATOM 560 C C . ALA A 1 73 ? 4.064 -18.587 -4.453 1.00 96.19 73 ALA A C 1
ATOM 562 O O . ALA A 1 73 ? 3.222 -17.703 -4.291 1.00 96.19 73 ALA A O 1
ATOM 563 N N . TYR A 1 74 ? 3.715 -19.877 -4.486 1.00 98.00 74 TYR A N 1
ATOM 564 C CA . TYR A 1 74 ? 2.314 -20.313 -4.417 1.00 98.00 74 TYR A CA 1
ATOM 565 C C . TYR A 1 74 ? 1.645 -20.009 -3.070 1.00 98.00 74 TYR A C 1
ATOM 567 O O . TYR A 1 74 ? 0.485 -19.578 -3.032 1.00 98.00 74 TYR A O 1
ATOM 575 N N . PHE A 1 75 ? 2.364 -20.218 -1.965 1.00 98.06 75 PHE A N 1
ATOM 576 C CA . PHE A 1 75 ? 1.859 -20.008 -0.612 1.00 98.06 75 PHE A CA 1
ATOM 577 C C . PHE A 1 75 ? 1.499 -18.540 -0.376 1.00 98.06 75 PHE A C 1
ATOM 579 O O . PHE A 1 75 ? 0.350 -18.235 -0.047 1.00 98.06 75 PHE A O 1
ATOM 586 N N . VAL A 1 76 ? 2.436 -17.619 -0.629 1.00 97.94 76 VAL A N 1
ATOM 587 C CA . VAL A 1 76 ? 2.194 -16.177 -0.482 1.00 97.94 76 VAL A CA 1
ATOM 588 C C . VAL A 1 76 ? 1.069 -15.724 -1.409 1.00 97.94 76 VAL A C 1
ATOM 590 O O . VAL A 1 76 ? 0.173 -15.004 -0.967 1.00 97.94 76 VAL A O 1
ATOM 593 N N . GLY A 1 77 ? 1.057 -16.192 -2.662 1.00 97.88 77 GLY A N 1
ATOM 594 C CA . GLY A 1 77 ? 0.006 -15.848 -3.619 1.00 97.88 77 GLY A CA 1
ATOM 595 C C . GLY A 1 77 ? -1.395 -16.205 -3.133 1.00 97.88 77 GLY A C 1
ATOM 596 O O . GLY A 1 77 ? -2.316 -15.384 -3.175 1.00 97.88 77 GLY A O 1
ATOM 597 N N . THR A 1 78 ? -1.538 -17.415 -2.595 1.00 98.38 78 THR A N 1
ATOM 598 C CA . THR A 1 78 ? -2.794 -17.902 -2.015 1.00 98.38 78 THR A CA 1
ATOM 599 C C . THR A 1 78 ? -3.187 -17.084 -0.784 1.00 98.38 78 THR A C 1
ATOM 601 O O . THR A 1 78 ? -4.342 -16.665 -0.657 1.00 98.38 78 THR A O 1
ATOM 604 N N . CYS A 1 79 ? -2.228 -16.789 0.097 1.00 98.38 79 CYS A N 1
ATOM 605 C CA . CYS A 1 79 ? -2.452 -15.950 1.272 1.00 98.38 79 CYS A CA 1
ATOM 606 C C . CYS A 1 79 ? -2.880 -14.523 0.905 1.00 98.38 79 CYS A C 1
ATOM 608 O O . CYS A 1 79 ? -3.754 -13.977 1.574 1.00 98.38 79 CYS A O 1
ATOM 610 N N . PHE A 1 80 ? -2.337 -13.924 -0.157 1.00 98.62 80 PHE A N 1
ATOM 611 C CA . PHE A 1 80 ? -2.723 -12.586 -0.617 1.00 98.62 80 PHE A CA 1
ATOM 612 C C . PHE A 1 80 ? -4.162 -12.534 -1.138 1.00 98.62 80 PHE A C 1
ATOM 614 O O . PHE A 1 80 ? -4.903 -11.612 -0.791 1.00 98.62 80 PHE A O 1
ATOM 621 N N . ILE A 1 81 ? -4.601 -13.546 -1.893 1.00 98.62 81 ILE A N 1
ATOM 622 C CA . ILE A 1 81 ? -6.002 -13.653 -2.336 1.00 98.62 81 ILE A CA 1
ATOM 623 C C . ILE A 1 81 ? -6.930 -13.820 -1.124 1.00 98.62 81 ILE A C 1
ATOM 625 O O . ILE A 1 81 ? -7.913 -13.085 -0.985 1.00 98.62 81 ILE A O 1
ATOM 629 N N . ALA A 1 82 ? -6.597 -14.740 -0.214 1.00 98.44 82 ALA A N 1
ATOM 630 C CA . ALA A 1 82 ? -7.377 -14.981 0.998 1.00 98.44 82 ALA A CA 1
ATOM 631 C C . ALA A 1 82 ? -7.451 -13.732 1.895 1.00 98.44 82 ALA A C 1
ATOM 633 O O . ALA A 1 82 ? -8.521 -13.390 2.405 1.00 98.44 82 ALA A O 1
ATOM 634 N N . ALA A 1 83 ? -6.338 -13.011 2.046 1.00 98.50 83 ALA A N 1
ATOM 635 C CA . ALA A 1 83 ? -6.281 -11.771 2.804 1.00 98.50 83 ALA A CA 1
ATOM 636 C C . ALA A 1 83 ? -7.122 -10.666 2.154 1.00 98.50 83 ALA A C 1
ATOM 638 O O . ALA A 1 83 ? -7.879 -10.000 2.858 1.00 98.50 83 ALA A O 1
ATOM 639 N N . GLY A 1 84 ? -7.067 -10.507 0.827 1.00 98.19 84 GLY A N 1
ATOM 640 C CA . GLY A 1 84 ? -7.914 -9.556 0.104 1.00 98.19 84 GLY A CA 1
ATOM 641 C C . GLY A 1 84 ? -9.406 -9.796 0.369 1.00 98.19 84 GLY A C 1
ATOM 642 O O . GLY A 1 84 ? -10.128 -8.878 0.766 1.00 98.19 84 GLY A O 1
ATOM 643 N N . LEU A 1 85 ? -9.857 -11.050 0.265 1.00 98.25 85 LEU A N 1
ATOM 644 C CA . LEU A 1 85 ? -11.238 -11.436 0.583 1.00 98.25 85 LEU A CA 1
ATOM 645 C C . LEU A 1 85 ? -11.581 -11.219 2.068 1.00 98.25 85 LEU A C 1
ATOM 647 O O . LEU A 1 85 ? -12.660 -10.719 2.397 1.00 98.25 85 LEU A O 1
ATOM 651 N N . SER A 1 86 ? -10.666 -11.551 2.979 1.00 97.69 86 SER A N 1
ATOM 652 C CA . SER A 1 86 ? -10.830 -11.351 4.425 1.00 97.69 86 SER A CA 1
ATOM 653 C C . SER A 1 86 ? -10.994 -9.871 4.799 1.00 97.69 86 SER A C 1
ATOM 655 O O . SER A 1 86 ? -11.859 -9.522 5.613 1.00 97.69 86 SER A O 1
ATOM 657 N N . LEU A 1 87 ? -10.215 -8.984 4.172 1.00 96.81 87 LEU A N 1
ATOM 658 C CA . LEU A 1 87 ? -10.266 -7.540 4.407 1.00 96.81 87 LEU A CA 1
ATOM 659 C C . LEU A 1 87 ? -11.610 -6.938 3.980 1.00 96.81 87 LEU A C 1
ATOM 661 O O . LEU A 1 87 ? -12.181 -6.143 4.732 1.00 96.81 87 LEU A O 1
ATOM 665 N N . VAL A 1 88 ? -12.153 -7.344 2.826 1.00 96.19 88 VAL A N 1
ATOM 666 C CA . VAL A 1 88 ? -13.439 -6.813 2.339 1.00 96.19 88 VAL A CA 1
ATOM 667 C C . VAL A 1 88 ? -14.642 -7.440 3.047 1.00 96.19 88 VAL A C 1
ATOM 669 O O . VAL A 1 88 ? -15.562 -6.723 3.423 1.00 96.19 88 VAL A O 1
ATOM 672 N N . THR A 1 89 ? -14.629 -8.744 3.334 1.00 94.50 89 THR A N 1
ATOM 673 C CA . THR A 1 89 ? -15.739 -9.424 4.040 1.00 94.50 89 THR A CA 1
ATOM 674 C C . THR A 1 89 ? -15.767 -9.132 5.544 1.00 94.50 89 THR A C 1
ATOM 676 O O . THR A 1 89 ? -16.790 -9.331 6.211 1.00 94.50 89 THR A O 1
ATOM 679 N N . ARG A 1 90 ? -14.649 -8.634 6.093 1.00 92.12 90 ARG A N 1
ATOM 680 C CA . ARG A 1 90 ? -14.372 -8.451 7.529 1.00 92.12 90 ARG A CA 1
ATOM 681 C C . ARG A 1 90 ? -14.290 -9.760 8.323 1.00 92.12 90 ARG A C 1
ATOM 683 O O . ARG A 1 90 ? -14.236 -9.713 9.555 1.00 92.12 90 ARG A O 1
ATOM 690 N N . VAL A 1 91 ? -14.253 -10.917 7.662 1.00 94.06 91 VAL A N 1
ATOM 691 C CA . VAL A 1 91 ? -14.058 -12.219 8.317 1.00 94.06 91 VAL A CA 1
ATOM 692 C C . VAL A 1 91 ? -12.583 -12.361 8.667 1.00 94.06 91 VAL A C 1
ATOM 694 O O . VAL A 1 91 ? -11.748 -12.424 7.780 1.00 94.06 91 VAL A O 1
ATOM 697 N N . GLN A 1 92 ? -12.250 -12.357 9.960 1.00 95.19 92 GLN A N 1
ATOM 698 C CA . GLN A 1 92 ? -10.864 -12.352 10.462 1.00 95.19 92 GLN A CA 1
ATOM 699 C C . GLN A 1 92 ? -9.973 -11.200 9.942 1.00 95.19 92 GLN A C 1
ATOM 701 O O . GLN A 1 92 ? -8.751 -11.283 10.020 1.00 95.19 92 GLN A O 1
ATOM 706 N N . GLY A 1 93 ? -10.559 -10.076 9.507 1.00 95.19 93 GLY A N 1
ATOM 707 C CA . GLY A 1 93 ? -9.809 -8.985 8.864 1.00 95.19 93 GLY A CA 1
ATOM 708 C C . GLY A 1 93 ? -8.632 -8.423 9.678 1.00 95.19 93 GLY A C 1
ATOM 709 O O . GLY A 1 93 ? -7.625 -8.043 9.095 1.00 95.19 93 GLY A O 1
ATOM 710 N N . ARG A 1 94 ? -8.705 -8.419 11.021 1.00 95.69 94 ARG A N 1
ATOM 711 C CA . ARG A 1 94 ? -7.576 -8.007 11.883 1.00 95.69 94 ARG A CA 1
ATOM 712 C C . ARG A 1 94 ? -6.384 -8.955 11.753 1.00 95.69 94 ARG A C 1
ATOM 714 O O . ARG A 1 94 ? -5.254 -8.494 11.681 1.00 95.69 94 ARG A O 1
ATOM 721 N N . LEU A 1 95 ? -6.642 -10.263 11.747 1.00 96.62 95 LEU A N 1
ATOM 722 C CA . LEU A 1 95 ? -5.595 -11.269 11.605 1.00 96.62 95 LEU A CA 1
ATOM 723 C C . LEU A 1 95 ? -4.980 -11.191 10.208 1.00 96.62 95 LEU A C 1
ATOM 725 O O . LEU A 1 95 ? -3.763 -11.109 10.098 1.00 96.62 95 LEU A O 1
ATOM 729 N N . ALA A 1 96 ? -5.813 -11.130 9.164 1.00 98.19 96 ALA A N 1
ATOM 730 C CA . ALA A 1 96 ? -5.342 -10.985 7.790 1.00 98.19 96 ALA A CA 1
ATOM 731 C C . ALA A 1 96 ? -4.484 -9.724 7.608 1.00 98.19 96 ALA A C 1
ATOM 733 O O . ALA A 1 96 ? -3.381 -9.816 7.084 1.00 98.19 96 ALA A O 1
ATOM 734 N N . ALA A 1 97 ? -4.936 -8.571 8.112 1.00 98.44 97 ALA A N 1
ATOM 735 C CA . ALA A 1 97 ? -4.166 -7.331 8.074 1.00 98.44 97 ALA A CA 1
ATOM 736 C C . ALA A 1 97 ? -2.813 -7.464 8.800 1.00 98.44 97 ALA A C 1
ATOM 738 O O . ALA A 1 97 ? -1.783 -7.095 8.246 1.00 98.44 97 ALA A O 1
ATOM 739 N N . SER A 1 98 ? -2.781 -8.050 10.001 1.00 98.12 98 SER A N 1
ATOM 740 C CA . SER A 1 98 ? -1.524 -8.275 10.730 1.00 98.12 98 SER A CA 1
ATOM 741 C C . SER A 1 98 ? -0.567 -9.223 9.998 1.00 98.12 98 SER A C 1
ATOM 743 O O . SER A 1 98 ? 0.636 -8.977 9.982 1.00 98.12 98 SER A O 1
ATOM 745 N N . LEU A 1 99 ? -1.078 -10.294 9.382 1.00 98.38 99 LEU A N 1
ATOM 746 C CA . LEU A 1 99 ? -0.258 -11.244 8.625 1.00 98.38 99 LEU A CA 1
ATOM 747 C C . LEU A 1 99 ? 0.290 -10.619 7.339 1.00 98.38 99 LEU A C 1
ATOM 749 O O . LEU A 1 99 ? 1.462 -10.799 7.031 1.00 98.38 99 LEU A O 1
ATOM 753 N N . VAL A 1 100 ? -0.520 -9.837 6.624 1.00 98.75 100 VAL A N 1
ATOM 754 C CA . VAL A 1 100 ? -0.067 -9.094 5.439 1.00 98.75 100 VAL A CA 1
ATOM 755 C C . VAL A 1 100 ? 1.006 -8.074 5.817 1.00 98.75 100 VAL A C 1
ATOM 757 O O . VAL A 1 100 ? 2.035 -7.997 5.151 1.00 98.75 100 VAL A O 1
ATOM 760 N N . ALA A 1 101 ? 0.809 -7.341 6.917 1.00 98.75 101 ALA A N 1
ATOM 761 C CA . ALA A 1 101 ? 1.816 -6.425 7.440 1.00 98.75 101 ALA A CA 1
ATOM 762 C C . ALA A 1 101 ? 3.146 -7.132 7.721 1.00 98.75 101 ALA A C 1
ATOM 764 O O . ALA A 1 101 ? 4.201 -6.621 7.343 1.00 98.75 101 ALA A O 1
ATOM 765 N N . LEU A 1 102 ? 3.086 -8.304 8.361 1.00 98.50 102 LEU A N 1
ATOM 766 C CA . LEU A 1 102 ? 4.258 -9.120 8.654 1.00 98.50 102 LEU A CA 1
ATOM 767 C C . LEU A 1 102 ? 4.958 -9.579 7.372 1.00 98.50 102 LEU A C 1
ATOM 769 O O . LEU A 1 102 ? 6.168 -9.423 7.273 1.00 98.50 102 LEU A O 1
ATOM 773 N N . VAL A 1 103 ? 4.222 -10.100 6.387 1.00 98.12 103 VAL A N 1
ATOM 774 C CA . VAL A 1 103 ? 4.809 -10.585 5.127 1.00 98.12 103 VAL A CA 1
ATOM 775 C C . VAL A 1 103 ? 5.529 -9.464 4.378 1.00 98.12 103 VAL A C 1
ATOM 777 O O . VAL A 1 103 ? 6.693 -9.633 4.031 1.00 98.12 103 VAL A O 1
ATOM 780 N N . PHE A 1 104 ? 4.899 -8.298 4.202 1.00 98.56 104 PHE A N 1
ATOM 781 C CA . PHE A 1 104 ? 5.563 -7.160 3.556 1.00 98.56 104 PHE A CA 1
ATOM 782 C C . PHE A 1 104 ? 6.775 -6.664 4.346 1.00 98.56 104 PHE A C 1
ATOM 784 O O . PHE A 1 104 ? 7.804 -6.337 3.765 1.00 98.56 104 PHE A O 1
ATOM 791 N N . PHE A 1 105 ? 6.698 -6.657 5.679 1.00 98.50 105 PHE A N 1
ATOM 792 C CA . PHE A 1 105 ? 7.847 -6.297 6.506 1.00 98.50 105 PHE A CA 1
ATOM 793 C C . PHE A 1 105 ? 9.005 -7.297 6.355 1.00 98.50 105 PHE A C 1
ATOM 795 O O . PHE A 1 105 ? 10.165 -6.896 6.303 1.00 98.50 105 PHE A O 1
ATOM 802 N N . LEU A 1 106 ? 8.704 -8.593 6.234 1.00 97.94 106 LEU A N 1
ATOM 803 C CA . LEU A 1 106 ? 9.708 -9.619 5.959 1.00 97.94 106 LEU A CA 1
ATOM 804 C C . LEU A 1 106 ? 10.321 -9.459 4.564 1.00 97.94 106 LEU A C 1
ATOM 806 O O . LEU A 1 106 ? 11.527 -9.629 4.440 1.00 97.94 106 LEU A O 1
ATOM 810 N N . PHE A 1 107 ? 9.550 -9.083 3.540 1.00 97.06 107 PHE A N 1
ATOM 811 C CA . PHE A 1 107 ? 10.108 -8.760 2.219 1.00 97.06 107 PHE A CA 1
ATOM 812 C C . PHE A 1 107 ? 11.107 -7.608 2.298 1.00 97.06 107 PHE A C 1
ATOM 814 O O . PHE A 1 107 ? 12.237 -7.751 1.828 1.00 97.06 107 PHE A O 1
ATOM 821 N N . VAL A 1 108 ? 10.761 -6.543 3.027 1.00 97.75 108 VAL A N 1
ATOM 822 C CA . VAL A 1 108 ? 11.672 -5.417 3.258 1.00 97.75 108 VAL A CA 1
ATOM 823 C C . VAL A 1 108 ? 12.975 -5.879 3.912 1.00 97.75 108 VAL A C 1
ATOM 825 O O . VAL A 1 108 ? 14.057 -5.541 3.437 1.00 97.75 108 VAL A O 1
ATOM 828 N N . LEU A 1 109 ? 12.897 -6.660 4.993 1.00 97.38 109 LEU A N 1
ATOM 829 C CA . LEU A 1 109 ? 14.079 -7.060 5.761 1.00 97.38 109 LEU A CA 1
ATOM 830 C C . LEU A 1 109 ? 14.934 -8.131 5.076 1.00 97.38 109 LEU A C 1
ATOM 832 O O . LEU A 1 109 ? 16.158 -8.093 5.186 1.00 97.38 109 LEU A O 1
ATOM 836 N N . LEU A 1 110 ? 14.303 -9.106 4.425 1.00 95.69 110 LEU A N 1
ATOM 837 C CA . LEU A 1 110 ? 14.977 -10.298 3.908 1.00 95.69 110 LEU A CA 1
ATOM 838 C C . LEU A 1 110 ? 15.373 -10.166 2.435 1.00 95.69 110 LEU A C 1
ATOM 840 O O . LEU A 1 110 ? 16.268 -10.885 1.992 1.00 95.69 110 LEU A O 1
ATOM 844 N N . MET A 1 111 ? 14.716 -9.280 1.681 1.00 93.31 111 MET A N 1
ATOM 845 C CA . MET A 1 111 ? 14.887 -9.161 0.232 1.00 93.31 111 MET A CA 1
ATOM 846 C C . MET A 1 111 ? 15.245 -7.734 -0.188 1.00 93.31 111 MET A C 1
ATOM 848 O O . MET A 1 111 ? 16.311 -7.533 -0.771 1.00 93.31 111 MET A O 1
ATOM 852 N N . ASP A 1 112 ? 14.420 -6.737 0.141 1.00 95.00 112 ASP A N 1
ATOM 853 C CA . ASP A 1 112 ? 14.569 -5.397 -0.443 1.00 95.00 112 ASP A CA 1
ATOM 854 C C . ASP A 1 112 ? 15.754 -4.618 0.139 1.00 95.00 112 ASP A C 1
ATOM 856 O O . ASP A 1 112 ? 16.551 -4.057 -0.614 1.00 95.00 112 ASP A O 1
ATOM 860 N N . ILE A 1 113 ? 15.912 -4.601 1.470 1.00 95.56 113 ILE A N 1
ATOM 861 C CA . ILE A 1 113 ? 17.053 -3.945 2.126 1.00 95.56 113 ILE A CA 1
ATOM 862 C C . ILE A 1 113 ? 18.364 -4.635 1.736 1.00 95.56 113 ILE A C 1
ATOM 864 O O . ILE A 1 113 ? 19.263 -3.930 1.277 1.00 95.56 113 ILE A O 1
ATOM 868 N N . PRO A 1 114 ? 18.511 -5.974 1.841 1.00 94.44 114 PRO A N 1
ATOM 869 C CA . PRO A 1 114 ? 19.708 -6.648 1.350 1.00 94.44 114 PRO A CA 1
ATOM 870 C C . PRO A 1 114 ? 19.973 -6.362 -0.131 1.00 94.44 114 PRO A C 1
ATOM 872 O O . PRO A 1 114 ? 21.110 -6.082 -0.502 1.00 94.44 114 PRO A O 1
ATOM 875 N N . GLY A 1 115 ? 18.942 -6.371 -0.981 1.00 91.62 115 GLY A N 1
ATOM 876 C CA . GLY A 1 115 ? 19.061 -6.038 -2.400 1.00 91.62 115 GLY A CA 1
ATOM 877 C C . GLY A 1 115 ? 19.594 -4.622 -2.637 1.00 91.62 115 GLY A C 1
ATOM 878 O O . GLY A 1 115 ? 20.519 -4.435 -3.426 1.00 91.62 115 GLY A O 1
ATOM 879 N N . TRP A 1 116 ? 19.075 -3.631 -1.909 1.00 94.81 116 TRP A N 1
ATOM 880 C CA . TRP A 1 116 ? 19.561 -2.253 -1.975 1.00 94.81 116 TRP A CA 1
ATOM 881 C C . TRP A 1 116 ? 20.984 -2.100 -1.419 1.00 94.81 116 TRP A C 1
ATOM 883 O O . TRP A 1 116 ? 21.789 -1.390 -2.015 1.00 94.81 116 TRP A O 1
ATOM 893 N N . LEU A 1 117 ? 21.346 -2.801 -0.341 1.00 94.69 117 LEU A N 1
ATOM 894 C CA . LEU A 1 117 ? 22.695 -2.744 0.240 1.00 94.69 117 LEU A CA 1
ATOM 895 C C . LEU A 1 117 ? 23.787 -3.259 -0.710 1.00 94.69 117 LEU A C 1
ATOM 897 O O . LEU A 1 117 ? 24.921 -2.793 -0.630 1.00 94.69 117 LEU A O 1
ATOM 901 N N . HIS A 1 118 ? 23.460 -4.164 -1.639 1.00 92.12 118 HIS A N 1
ATOM 902 C CA . HIS A 1 118 ? 24.394 -4.576 -2.694 1.00 92.12 118 HIS A CA 1
ATOM 903 C C . HIS A 1 118 ? 24.655 -3.467 -3.728 1.00 92.12 118 HIS A C 1
ATOM 905 O O . HIS A 1 118 ? 25.689 -3.487 -4.394 1.00 92.12 118 HIS A O 1
ATOM 911 N N . GLN A 1 119 ? 23.741 -2.502 -3.881 1.00 91.94 119 GLN A N 1
ATOM 912 C CA . GLN A 1 119 ? 23.884 -1.350 -4.778 1.00 91.94 119 GLN A CA 1
ATOM 913 C C . GLN A 1 119 ? 23.296 -0.072 -4.143 1.00 91.94 119 GLN A C 1
ATOM 915 O O . GLN A 1 119 ? 22.266 0.423 -4.609 1.00 91.94 119 GLN A O 1
ATOM 920 N N . PRO A 1 120 ? 23.938 0.520 -3.115 1.00 89.50 120 PRO A N 1
ATOM 921 C CA . PRO A 1 120 ? 23.334 1.599 -2.320 1.00 89.50 120 PRO A CA 1
ATOM 922 C C . PRO A 1 120 ? 22.966 2.863 -3.116 1.00 89.50 120 PRO A C 1
ATOM 924 O O . PRO A 1 120 ? 22.072 3.611 -2.725 1.00 89.50 120 PRO A O 1
ATOM 927 N N . GLY A 1 121 ? 23.613 3.098 -4.265 1.00 90.31 121 GLY A N 1
ATOM 928 C CA . GLY A 1 121 ? 23.282 4.197 -5.182 1.00 90.31 121 GLY A CA 1
ATOM 929 C C . GLY A 1 121 ? 22.012 3.977 -6.018 1.00 90.31 121 GLY A C 1
ATOM 930 O O . GLY A 1 121 ? 21.576 4.883 -6.729 1.00 90.31 121 GLY A O 1
ATOM 931 N N . ASN A 1 122 ? 21.401 2.791 -5.962 1.00 92.38 122 ASN A N 1
ATOM 932 C CA . ASN A 1 122 ? 20.195 2.478 -6.718 1.00 92.38 122 ASN A CA 1
ATOM 933 C C . ASN A 1 122 ? 18.947 3.038 -6.017 1.00 92.38 122 ASN A C 1
ATOM 935 O O . ASN A 1 122 ? 18.295 2.368 -5.212 1.00 92.38 122 ASN A O 1
ATOM 939 N N . ARG A 1 123 ? 18.586 4.272 -6.378 1.00 91.88 123 ARG A N 1
ATOM 940 C CA . ARG A 1 123 ? 17.392 4.967 -5.872 1.00 91.88 123 ARG A CA 1
ATOM 941 C C . ARG A 1 123 ? 16.081 4.200 -6.089 1.00 91.88 123 ARG A C 1
ATOM 943 O O . ARG A 1 123 ? 15.186 4.265 -5.255 1.00 91.88 123 ARG A O 1
ATOM 950 N N . PHE A 1 124 ? 15.965 3.414 -7.163 1.00 92.31 124 PHE A N 1
ATOM 951 C CA . PHE A 1 124 ? 14.756 2.627 -7.424 1.00 92.31 124 PHE A CA 1
ATOM 952 C C . PHE A 1 124 ? 14.630 1.424 -6.490 1.00 92.31 124 PHE A C 1
ATOM 954 O O . PHE A 1 124 ? 13.519 1.094 -6.082 1.00 92.31 124 PHE A O 1
ATOM 961 N N . ALA A 1 125 ? 15.748 0.794 -6.120 1.00 93.12 125 ALA A N 1
ATOM 962 C CA . ALA A 1 125 ? 15.748 -0.271 -5.119 1.00 93.12 125 ALA A CA 1
ATOM 963 C C . ALA A 1 125 ? 15.346 0.272 -3.737 1.00 93.12 125 ALA A C 1
ATOM 965 O O . ALA A 1 125 ? 14.529 -0.341 -3.052 1.00 93.12 125 ALA A O 1
ATOM 966 N N . LEU A 1 126 ? 15.819 1.469 -3.366 1.00 95.12 126 LEU A N 1
ATOM 967 C CA . LEU A 1 126 ? 15.374 2.137 -2.139 1.00 95.12 126 LEU A CA 1
ATOM 968 C C . LEU A 1 126 ? 13.888 2.526 -2.199 1.00 95.12 126 LEU A C 1
ATOM 970 O O . LEU A 1 126 ? 13.148 2.297 -1.242 1.00 95.12 126 LEU A O 1
ATOM 974 N N . ALA A 1 127 ? 13.425 3.067 -3.331 1.00 94.62 127 ALA A N 1
ATOM 975 C CA . ALA A 1 127 ? 12.016 3.391 -3.545 1.00 94.62 127 ALA A CA 1
ATOM 976 C C . ALA A 1 127 ? 11.108 2.158 -3.414 1.00 94.62 127 ALA A C 1
ATOM 978 O O . ALA A 1 127 ? 10.028 2.252 -2.821 1.00 94.62 127 ALA A O 1
ATOM 979 N N . LEU A 1 128 ? 11.562 1.014 -3.939 1.00 93.81 128 LEU A N 1
ATOM 980 C CA . LEU A 1 128 ? 10.890 -0.278 -3.843 1.00 93.81 128 LEU A CA 1
ATOM 981 C C . LEU A 1 128 ? 10.803 -0.754 -2.387 1.00 93.81 128 LEU A C 1
ATOM 983 O O . LEU A 1 128 ? 9.703 -1.049 -1.928 1.00 93.81 128 LEU A O 1
ATOM 987 N N . ALA A 1 129 ? 11.916 -0.734 -1.647 1.00 96.56 129 ALA A N 1
ATOM 988 C CA . ALA A 1 129 ? 11.945 -1.107 -0.231 1.00 96.56 129 ALA A CA 1
ATOM 989 C C . ALA A 1 129 ? 11.000 -0.231 0.610 1.00 96.56 129 ALA A C 1
ATOM 991 O O . ALA A 1 129 ? 10.239 -0.720 1.445 1.00 96.56 129 ALA A O 1
ATOM 992 N N . LEU A 1 130 ? 10.990 1.080 0.356 1.00 97.81 130 LEU A N 1
ATOM 993 C CA . LEU A 1 130 ? 10.090 2.013 1.034 1.00 97.81 130 LEU A CA 1
ATOM 994 C C . LEU A 1 130 ? 8.619 1.815 0.640 1.00 97.81 130 LEU A C 1
ATOM 996 O O . LEU A 1 130 ? 7.736 2.098 1.452 1.00 97.81 130 LEU A O 1
ATOM 1000 N N . ARG A 1 131 ? 8.342 1.298 -0.566 1.00 97.38 131 ARG A N 1
ATOM 1001 C CA . ARG A 1 131 ? 6.974 0.987 -1.018 1.00 97.38 131 ARG A CA 1
ATOM 1002 C C . ARG A 1 131 ? 6.435 -0.181 -0.221 1.00 97.38 131 ARG A C 1
ATOM 1004 O O . ARG A 1 131 ? 5.356 -0.071 0.355 1.00 97.38 131 ARG A O 1
ATOM 1011 N N . GLU A 1 132 ? 7.214 -1.253 -0.140 1.00 97.81 132 GLU A N 1
ATOM 1012 C CA . GLU A 1 132 ? 6.857 -2.446 0.626 1.00 97.81 132 GLU A CA 1
ATOM 1013 C C . GLU A 1 132 ? 6.734 -2.123 2.125 1.00 97.81 132 GLU A C 1
ATOM 1015 O O . GLU A 1 132 ? 5.794 -2.563 2.795 1.00 97.81 132 GLU A O 1
ATOM 1020 N N . LEU A 1 133 ? 7.584 -1.228 2.644 1.00 98.50 133 LEU A N 1
ATOM 1021 C CA . LEU A 1 133 ? 7.464 -0.720 4.012 1.00 98.50 133 LEU A CA 1
ATOM 1022 C C . LEU A 1 133 ? 6.153 0.054 4.226 1.00 98.50 133 LEU A C 1
ATOM 1024 O O . LEU A 1 133 ? 5.461 -0.153 5.227 1.00 98.50 133 LEU A O 1
ATOM 1028 N N . ALA A 1 134 ? 5.768 0.921 3.288 1.00 98.50 134 ALA A N 1
ATOM 1029 C CA . ALA A 1 134 ? 4.504 1.643 3.365 1.00 98.50 134 ALA A CA 1
ATOM 1030 C C . ALA A 1 134 ? 3.286 0.719 3.201 1.00 98.50 134 ALA A C 1
ATOM 1032 O O . ALA A 1 134 ? 2.265 0.937 3.857 1.00 98.50 134 ALA A O 1
ATOM 1033 N N . PHE A 1 135 ? 3.385 -0.337 2.391 1.00 98.69 135 PHE A N 1
ATOM 1034 C CA . PHE A 1 135 ? 2.359 -1.372 2.273 1.00 98.69 135 PHE A CA 1
ATOM 1035 C C . PHE A 1 135 ? 2.190 -2.156 3.570 1.00 98.69 135 PHE A C 1
ATOM 1037 O O . PHE A 1 135 ? 1.051 -2.336 4.015 1.00 98.69 135 PHE A O 1
ATOM 1044 N N . SER A 1 136 ? 3.292 -2.528 4.226 1.00 98.81 136 SER A N 1
ATOM 1045 C CA . SER A 1 136 ? 3.266 -3.079 5.582 1.00 98.81 136 SER A CA 1
ATOM 1046 C C . SER A 1 136 ? 2.584 -2.111 6.557 1.00 98.81 136 SER A C 1
ATOM 1048 O O . SER A 1 136 ? 1.666 -2.497 7.286 1.00 98.81 136 SER A O 1
ATOM 1050 N N . GLY A 1 137 ? 2.946 -0.824 6.505 1.00 98.50 137 GLY A N 1
ATOM 1051 C CA . GLY A 1 137 ? 2.332 0.227 7.316 1.00 98.50 137 GLY A CA 1
ATOM 1052 C C . GLY A 1 137 ? 0.821 0.356 7.094 1.00 98.50 137 GLY A C 1
ATOM 1053 O O . GLY A 1 137 ? 0.060 0.416 8.057 1.00 98.50 137 GLY A O 1
ATOM 1054 N N . GLY A 1 138 ? 0.359 0.317 5.844 1.00 98.44 138 GLY A N 1
ATOM 1055 C CA . GLY A 1 138 ? -1.065 0.318 5.504 1.00 98.44 138 GLY A CA 1
ATOM 1056 C C . GLY A 1 138 ? -1.830 -0.846 6.131 1.00 98.44 138 GLY A C 1
ATOM 1057 O O . GLY A 1 138 ? -2.905 -0.652 6.701 1.00 98.44 138 GLY A O 1
ATOM 1058 N N . ALA A 1 139 ? -1.253 -2.047 6.095 1.00 98.69 139 ALA A N 1
ATOM 1059 C CA . ALA A 1 139 ? -1.845 -3.224 6.718 1.00 98.69 139 ALA A CA 1
ATOM 1060 C C . ALA A 1 139 ? -1.839 -3.144 8.260 1.00 98.69 139 ALA A C 1
ATOM 1062 O O . ALA A 1 139 ? -2.857 -3.454 8.883 1.00 98.69 139 ALA A O 1
ATOM 1063 N N . LEU A 1 140 ? -0.765 -2.639 8.888 1.00 98.69 140 LEU A N 1
ATOM 1064 C CA . LEU A 1 140 ? -0.733 -2.363 10.335 1.00 98.69 140 LEU A CA 1
ATOM 1065 C C . LEU A 1 140 ? -1.819 -1.361 10.738 1.00 98.69 140 LEU A C 1
ATOM 1067 O O . LEU A 1 140 ? -2.535 -1.578 11.718 1.00 98.69 140 LEU A O 1
ATOM 1071 N N . ALA A 1 141 ? -1.986 -0.293 9.960 1.00 98.38 141 ALA A N 1
ATOM 1072 C CA . ALA A 1 141 ? -3.056 0.665 10.173 1.00 98.38 141 ALA A CA 1
ATOM 1073 C C . ALA A 1 141 ? -4.441 0.025 10.009 1.00 98.38 141 ALA A C 1
ATOM 1075 O O . ALA A 1 141 ? -5.324 0.263 10.829 1.00 98.38 141 ALA A O 1
ATOM 1076 N N . GLY A 1 142 ? -4.632 -0.844 9.015 1.00 97.88 142 GLY A N 1
ATOM 1077 C CA . GLY A 1 142 ? -5.868 -1.611 8.861 1.00 97.88 142 GLY A CA 1
ATOM 1078 C C . GLY A 1 142 ? -6.180 -2.478 10.086 1.00 97.88 142 GLY A C 1
ATOM 1079 O O . GLY A 1 142 ? -7.312 -2.470 10.578 1.00 97.88 142 GLY A O 1
ATOM 1080 N N . ALA A 1 143 ? -5.179 -3.173 10.634 1.00 97.81 143 ALA A N 1
ATOM 1081 C CA . ALA A 1 143 ? -5.321 -3.962 11.859 1.00 97.81 143 ALA A CA 1
ATOM 1082 C C . ALA A 1 143 ? -5.697 -3.086 13.071 1.00 97.81 143 ALA A C 1
ATOM 1084 O O . ALA A 1 143 ? -6.614 -3.436 13.830 1.00 97.81 143 ALA A O 1
ATOM 1085 N N . ALA A 1 144 ? -5.055 -1.923 13.210 1.00 96.94 144 ALA A N 1
ATOM 1086 C CA . ALA A 1 144 ? -5.354 -0.945 14.252 1.00 96.94 144 ALA A CA 1
ATOM 1087 C C . ALA A 1 144 ? -6.778 -0.376 14.114 1.00 96.94 144 ALA A C 1
ATOM 1089 O O . ALA A 1 144 ? -7.556 -0.413 15.066 1.00 96.94 144 ALA A O 1
ATOM 1090 N N . ALA A 1 145 ? -7.178 0.058 12.917 1.00 95.44 145 ALA A N 1
ATOM 1091 C CA . ALA A 1 145 ? -8.507 0.608 12.647 1.00 95.44 145 ALA A CA 1
ATOM 1092 C C . ALA A 1 145 ? -9.627 -0.410 12.933 1.00 95.44 145 ALA A C 1
ATOM 1094 O O . ALA A 1 145 ? -10.648 -0.084 13.545 1.00 95.44 145 ALA A O 1
ATOM 1095 N N . LEU A 1 146 ? -9.432 -1.676 12.547 1.00 93.50 146 LEU A N 1
ATOM 1096 C CA . LEU A 1 146 ? -10.378 -2.756 12.842 1.00 93.50 146 LEU A CA 1
ATOM 1097 C C . LEU A 1 146 ? -10.465 -3.064 14.344 1.00 93.50 146 LEU A C 1
ATOM 1099 O O . LEU A 1 146 ? -11.552 -3.380 14.840 1.00 93.50 146 LEU A O 1
ATOM 1103 N N . THR A 1 147 ? -9.351 -2.948 15.072 1.00 92.00 147 THR A N 1
ATOM 1104 C CA . THR A 1 147 ? -9.334 -3.062 16.537 1.00 92.00 147 THR A CA 1
ATOM 1105 C C . THR A 1 147 ? -10.087 -1.899 17.172 1.00 92.00 147 THR A C 1
ATOM 1107 O O . THR A 1 147 ? -11.009 -2.136 17.950 1.00 92.00 147 THR A O 1
ATOM 1110 N N . GLY A 1 148 ? -9.801 -0.661 16.765 1.00 86.50 148 GLY A N 1
ATOM 1111 C CA . GLY A 1 148 ? -10.502 0.539 17.223 1.00 86.50 148 GLY A CA 1
ATOM 1112 C C . GLY A 1 148 ? -12.017 0.447 17.029 1.00 86.50 148 GLY A C 1
ATOM 1113 O O . GLY A 1 148 ? -12.772 0.677 17.971 1.00 86.50 148 GLY A O 1
ATOM 1114 N N . HIS A 1 149 ? -12.483 0.001 15.859 1.00 85.19 149 HIS A N 1
ATOM 1115 C CA . HIS A 1 149 ? -13.912 -0.222 15.612 1.00 85.19 149 HIS A CA 1
ATOM 1116 C C . HIS A 1 149 ? -14.531 -1.315 16.487 1.00 85.19 149 HIS A C 1
ATOM 1118 O O . HIS A 1 149 ? -15.687 -1.184 16.888 1.00 85.19 149 HIS A O 1
ATOM 1124 N N . ARG A 1 150 ? -13.801 -2.400 16.773 1.00 84.12 150 ARG A N 1
ATOM 1125 C CA . ARG A 1 150 ? -14.265 -3.451 17.691 1.00 84.12 150 ARG A CA 1
ATOM 1126 C C . ARG A 1 150 ? -14.413 -2.893 19.106 1.00 84.12 150 ARG A C 1
ATOM 1128 O O . ARG A 1 150 ? -15.465 -3.080 19.714 1.00 84.12 150 ARG A O 1
ATOM 1135 N N . LEU A 1 151 ? -13.403 -2.173 19.594 1.00 82.62 151 LEU A N 1
ATOM 1136 C CA . LEU A 1 151 ? -13.416 -1.539 20.916 1.00 82.62 151 LEU A CA 1
ATOM 1137 C C . LEU A 1 151 ? -14.549 -0.500 21.010 1.00 82.62 151 LEU A C 1
ATOM 1139 O O . LEU A 1 151 ? -15.315 -0.503 21.970 1.00 82.62 151 LEU A O 1
ATOM 1143 N N . ALA A 1 152 ? -14.749 0.300 19.959 1.00 78.75 152 ALA A N 1
ATOM 1144 C CA . ALA A 1 152 ? -15.833 1.274 19.838 1.00 78.75 152 ALA A CA 1
ATOM 1145 C C . ALA A 1 152 ? -17.220 0.660 19.567 1.00 78.75 152 ALA A C 1
ATOM 1147 O O . ALA A 1 152 ? -18.193 1.396 19.430 1.00 78.75 152 ALA A O 1
ATOM 1148 N N . ARG A 1 153 ? -17.363 -0.664 19.468 1.00 75.81 153 ARG A N 1
ATOM 1149 C CA . ARG A 1 153 ? -18.668 -1.352 19.507 1.00 75.81 153 ARG A CA 1
ATOM 1150 C C . ARG A 1 153 ? -18.913 -2.067 20.836 1.00 75.81 153 ARG A C 1
ATOM 1152 O O . ARG A 1 153 ? -20.039 -2.483 21.079 1.00 75.81 153 ARG A O 1
ATOM 1159 N N . GLY A 1 154 ? -17.905 -2.159 21.707 1.00 66.81 154 GLY A N 1
ATOM 1160 C CA . GLY A 1 154 ? -18.039 -2.723 23.049 1.00 66.81 154 GLY A CA 1
ATOM 1161 C C . GLY A 1 154 ? -18.965 -1.900 23.961 1.00 66.81 154 GLY A C 1
ATOM 1162 O O . GLY A 1 154 ? -19.283 -0.748 23.645 1.00 66.81 154 GLY A O 1
ATOM 1163 N N . PRO A 1 155 ? -19.432 -2.463 25.087 1.00 67.88 155 PRO A N 1
ATOM 1164 C CA . PRO A 1 155 ? -20.338 -1.774 26.006 1.00 67.88 155 PRO A CA 1
ATOM 1165 C C . PRO A 1 155 ? -19.771 -0.433 26.509 1.00 67.88 155 PRO A C 1
ATOM 1167 O O . PRO A 1 155 ? -18.562 -0.265 26.654 1.00 67.88 155 PRO A O 1
ATOM 1170 N N . ALA A 1 156 ? -20.652 0.548 26.743 1.00 62.56 156 ALA A N 1
ATOM 1171 C CA . ALA A 1 156 ? -20.292 1.956 26.965 1.00 62.56 156 ALA A CA 1
ATOM 1172 C C . ALA A 1 156 ? -19.326 2.196 28.142 1.00 62.56 156 ALA A C 1
ATOM 1174 O O . ALA A 1 156 ? -18.508 3.113 28.086 1.00 62.56 156 ALA A O 1
ATOM 1175 N N . TRP A 1 157 ? -19.355 1.338 29.165 1.00 63.44 157 TRP A N 1
ATOM 1176 C CA . TRP A 1 157 ? -18.457 1.418 30.321 1.00 63.44 157 TRP A CA 1
ATOM 1177 C C . TRP A 1 157 ? -16.982 1.124 29.982 1.00 63.44 157 TRP A C 1
ATOM 1179 O O . TRP A 1 157 ? -16.099 1.585 30.695 1.00 63.44 157 TRP A O 1
ATOM 1189 N N . LEU A 1 158 ? -16.691 0.454 28.857 1.00 58.41 158 LEU A N 1
ATOM 1190 C CA . LEU A 1 158 ? -15.323 0.273 28.343 1.00 58.41 158 LEU A CA 1
ATOM 1191 C C . LEU A 1 158 ? -14.797 1.501 27.571 1.00 58.41 158 LEU A C 1
ATOM 1193 O O . LEU A 1 158 ? -13.617 1.550 27.225 1.00 58.41 158 LEU A O 1
ATOM 1197 N N . ARG A 1 159 ? -15.657 2.487 27.268 1.00 57.72 159 ARG A N 1
ATOM 1198 C CA . ARG A 1 159 ? -15.334 3.639 26.400 1.00 57.72 159 ARG A CA 1
ATOM 1199 C C . ARG A 1 159 ? -14.850 4.871 27.169 1.00 57.72 159 ARG A C 1
ATOM 1201 O O . ARG A 1 159 ? -14.086 5.658 26.619 1.00 57.72 159 ARG A O 1
ATOM 1208 N N . HIS A 1 160 ? -15.267 5.031 28.426 1.00 49.88 160 HIS A N 1
ATOM 1209 C CA . HIS A 1 160 ? -15.021 6.221 29.247 1.00 49.88 160 HIS A CA 1
ATOM 1210 C C . HIS A 1 160 ? -14.205 5.886 30.502 1.00 49.88 160 HIS A C 1
ATOM 1212 O O . HIS A 1 160 ? -14.746 5.827 31.599 1.00 49.88 160 HIS A O 1
ATOM 1218 N N . THR A 1 161 ? -12.895 5.676 30.370 1.00 51.56 161 THR A N 1
ATOM 1219 C CA . THR A 1 161 ? -12.004 5.539 31.544 1.00 51.56 161 THR A CA 1
ATOM 1220 C C . THR A 1 161 ? -10.966 6.650 31.670 1.00 51.56 161 THR A C 1
ATOM 1222 O O . THR A 1 161 ? -10.196 6.654 32.621 1.00 51.56 161 THR A O 1
ATOM 1225 N N . THR A 1 162 ? -10.956 7.647 30.780 1.00 46.03 162 THR A N 1
ATOM 1226 C CA . THR A 1 162 ? -9.956 8.727 30.834 1.00 46.03 162 THR A CA 1
ATOM 1227 C C . THR A 1 162 ? -10.333 9.935 31.691 1.00 46.03 162 THR A C 1
ATOM 1229 O O . THR A 1 162 ? -9.451 10.747 31.949 1.00 46.03 162 THR A O 1
ATOM 1232 N N . ARG A 1 163 ? -11.576 10.079 32.172 1.00 43.84 163 ARG A N 1
ATOM 1233 C CA . ARG A 1 163 ? -11.950 11.129 33.143 1.00 43.84 163 ARG A CA 1
ATOM 1234 C C . ARG A 1 163 ? -13.142 10.685 33.987 1.00 43.84 163 ARG A C 1
ATOM 1236 O O . ARG A 1 163 ? -14.276 10.807 33.541 1.00 43.84 163 ARG A O 1
ATOM 1243 N N . LEU A 1 164 ? -12.901 10.205 35.203 1.00 46.56 164 LEU A N 1
ATOM 1244 C CA . LEU A 1 164 ? -13.936 10.181 36.235 1.00 46.56 164 LEU A CA 1
ATOM 1245 C C . LEU A 1 164 ? -13.428 10.974 37.447 1.00 46.56 164 LEU A C 1
ATOM 1247 O O . LEU A 1 164 ? -12.306 10.721 37.890 1.00 46.56 164 LEU A O 1
ATOM 1251 N N . PRO A 1 165 ? -14.211 11.938 37.967 1.00 41.44 165 PRO A N 1
ATOM 1252 C CA . PRO A 1 165 ? -13.907 12.575 39.235 1.00 41.44 165 PRO A CA 1
ATOM 1253 C C . PRO A 1 165 ? -13.928 11.506 40.332 1.00 41.44 165 PRO A C 1
ATOM 1255 O O . PRO A 1 165 ? -14.891 10.747 40.460 1.00 41.44 165 PRO A O 1
ATOM 1258 N N . LEU A 1 166 ? -12.840 11.436 41.096 1.00 46.91 166 LEU A N 1
ATOM 1259 C CA . LEU A 1 166 ? -12.723 10.643 42.316 1.00 46.91 166 LEU A CA 1
ATOM 1260 C C . LEU A 1 166 ? -13.878 11.025 43.253 1.00 46.91 166 LEU A C 1
ATOM 1262 O O . LEU A 1 166 ? -13.889 12.133 43.779 1.00 46.91 166 LEU A O 1
ATOM 1266 N N . GLY A 1 167 ? -14.873 10.153 43.434 1.00 45.38 167 GLY A N 1
ATOM 1267 C CA . GLY A 1 167 ? -15.962 10.471 44.365 1.00 45.38 167 GLY A CA 1
ATOM 1268 C C . GLY A 1 167 ? -17.188 9.562 44.406 1.00 45.38 167 GLY A C 1
ATOM 1269 O O . GLY A 1 167 ? -18.003 9.732 45.305 1.00 45.38 167 GLY A O 1
ATOM 1270 N N . ARG A 1 168 ? -17.362 8.582 43.505 1.00 48.06 168 ARG A N 1
ATOM 1271 C CA . ARG A 1 168 ? -18.501 7.645 43.591 1.00 48.06 168 ARG A CA 1
ATOM 1272 C C . ARG A 1 168 ? -18.012 6.208 43.757 1.00 48.06 168 ARG A C 1
ATOM 1274 O O . ARG A 1 168 ? -17.463 5.631 42.823 1.00 48.06 168 ARG A O 1
ATOM 1281 N N . ALA A 1 169 ? -18.236 5.637 44.942 1.00 44.72 169 ALA A N 1
ATOM 1282 C CA . ALA A 1 169 ? -17.860 4.279 45.363 1.00 44.72 169 ALA A CA 1
ATOM 1283 C C . ALA A 1 169 ? -18.672 3.153 44.672 1.00 44.72 169 ALA A C 1
ATOM 1285 O O . ALA A 1 169 ? -19.024 2.148 45.277 1.00 44.72 169 ALA A O 1
ATOM 1286 N N . GLY A 1 170 ? -18.971 3.331 43.386 1.00 48.44 170 GLY A N 1
ATOM 1287 C CA . GLY A 1 170 ? -19.653 2.376 42.511 1.00 48.44 170 GLY A CA 1
ATOM 1288 C C . GLY A 1 170 ? -19.211 2.562 41.058 1.00 48.44 170 GLY A C 1
ATOM 1289 O O . GLY A 1 170 ? -20.037 2.552 40.149 1.00 48.44 170 GLY A O 1
ATOM 1290 N N . GLY A 1 171 ? -17.922 2.857 40.850 1.00 48.94 171 GLY A N 1
ATOM 1291 C CA . GLY A 1 171 ? -17.346 3.079 39.524 1.00 48.94 171 GLY A CA 1
ATOM 1292 C C . GLY A 1 171 ? -17.349 1.804 38.670 1.00 48.94 171 GLY A C 1
ATOM 1293 O O . GLY A 1 171 ? -17.322 0.703 39.222 1.00 48.94 171 GLY A O 1
ATOM 1294 N N . PRO A 1 172 ? -17.386 1.925 37.329 1.00 55.75 172 PRO A N 1
ATOM 1295 C CA . PRO A 1 172 ? -17.328 0.761 36.452 1.00 55.75 172 PRO A CA 1
ATOM 1296 C C . PRO A 1 172 ? -16.049 -0.041 36.719 1.00 55.75 172 PRO A C 1
ATOM 1298 O O . PRO A 1 172 ? -14.986 0.538 36.952 1.00 55.75 172 PRO A O 1
ATOM 1301 N N . ALA A 1 173 ? -16.169 -1.371 36.689 1.00 62.56 173 ALA A N 1
ATOM 1302 C CA . ALA A 1 173 ? -15.049 -2.290 36.857 1.00 62.56 173 ALA A CA 1
ATOM 1303 C C . ALA A 1 173 ? -13.876 -1.901 35.941 1.00 62.56 173 ALA A C 1
ATOM 1305 O O . ALA A 1 173 ? -14.079 -1.492 34.792 1.00 62.56 173 ALA A O 1
ATOM 1306 N N . SER A 1 174 ? -12.647 -2.027 36.449 1.00 65.12 174 SER A N 1
ATOM 1307 C CA . SER A 1 174 ? -11.440 -1.794 35.657 1.00 65.12 174 SER A CA 1
ATOM 1308 C C . SER A 1 174 ? -11.462 -2.656 34.381 1.00 65.12 174 SER A C 1
ATOM 1310 O O . SER A 1 174 ? -11.952 -3.790 34.407 1.00 65.12 174 SER A O 1
ATOM 1312 N N . PRO A 1 175 ? -10.971 -2.142 33.234 1.00 65.50 175 PRO A N 1
ATOM 1313 C CA . PRO A 1 175 ? -10.971 -2.913 31.997 1.00 65.50 175 PRO A CA 1
ATOM 1314 C C . PRO A 1 175 ? -10.161 -4.201 32.164 1.00 65.50 175 PRO A C 1
ATOM 1316 O O . PRO A 1 175 ? -9.120 -4.205 32.821 1.00 65.50 175 PRO A O 1
ATOM 1319 N N . SER A 1 176 ? -10.608 -5.287 31.530 1.00 74.62 176 SER A N 1
ATOM 1320 C CA . SER A 1 176 ? -9.892 -6.562 31.591 1.00 74.62 176 SER A CA 1
ATOM 1321 C C . SER A 1 176 ? -8.486 -6.461 30.962 1.00 74.62 176 SER A C 1
ATOM 1323 O O . SER A 1 176 ? -8.286 -5.677 30.027 1.00 74.62 176 SER A O 1
ATOM 1325 N N . PRO A 1 177 ? -7.511 -7.286 31.397 1.00 76.50 177 PRO A N 1
ATOM 1326 C CA . PRO A 1 177 ? -6.149 -7.291 30.842 1.00 76.50 177 PRO A CA 1
ATOM 1327 C C . PRO A 1 177 ? -6.091 -7.522 29.323 1.00 76.50 177 PRO A C 1
ATOM 1329 O O . PRO A 1 177 ? -5.227 -6.992 28.630 1.00 76.50 177 PRO A O 1
ATOM 1332 N N . ALA A 1 178 ? -7.038 -8.291 28.777 1.00 75.88 178 ALA A N 1
ATOM 1333 C CA . ALA A 1 178 ? -7.134 -8.522 27.337 1.00 75.88 178 ALA A CA 1
ATOM 1334 C C . ALA A 1 178 ? -7.545 -7.250 26.571 1.00 75.88 178 ALA A C 1
ATOM 1336 O O . ALA A 1 178 ? -7.009 -6.967 25.502 1.00 75.88 178 ALA A O 1
ATOM 1337 N N . PHE A 1 179 ? -8.461 -6.452 27.131 1.00 77.38 179 PHE A N 1
ATOM 1338 C CA . PHE A 1 179 ? -8.901 -5.191 26.531 1.00 77.38 179 PHE A CA 1
ATOM 1339 C C . PHE A 1 179 ? -7.776 -4.148 26.513 1.00 77.38 179 PHE A C 1
ATOM 1341 O O . PHE A 1 179 ? -7.584 -3.451 25.515 1.00 77.38 179 PHE A O 1
ATOM 1348 N N . THR A 1 180 ? -7.010 -4.051 27.603 1.00 80.06 180 THR A N 1
ATOM 1349 C CA . THR A 1 180 ? -5.859 -3.141 27.680 1.00 80.06 180 THR A CA 1
ATOM 1350 C C . THR A 1 180 ? -4.741 -3.569 26.726 1.00 80.06 180 THR A C 1
ATOM 1352 O O . THR A 1 180 ? -4.164 -2.714 26.051 1.00 80.06 180 THR A O 1
ATOM 1355 N N . GLY A 1 181 ? -4.496 -4.878 26.593 1.00 85.06 181 GLY A N 1
ATOM 1356 C CA . GLY A 1 181 ? -3.561 -5.444 25.618 1.00 85.06 181 GLY A CA 1
ATOM 1357 C C . GLY A 1 181 ? -3.931 -5.119 24.168 1.00 85.06 181 GLY A C 1
ATOM 1358 O O . GLY A 1 181 ? -3.101 -4.584 23.431 1.00 85.06 181 GLY A O 1
ATOM 1359 N N . ASP A 1 182 ? -5.186 -5.359 23.776 1.00 85.25 182 ASP A N 1
ATOM 1360 C CA . ASP A 1 182 ? -5.690 -5.067 22.424 1.00 85.25 182 ASP A CA 1
ATOM 1361 C C . ASP A 1 182 ? -5.568 -3.577 22.071 1.00 85.25 182 ASP A C 1
ATOM 1363 O O . ASP A 1 182 ? -5.174 -3.220 20.956 1.00 85.25 182 ASP A O 1
ATOM 1367 N N . ARG A 1 183 ? -5.861 -2.692 23.030 1.00 87.12 183 ARG A N 1
ATOM 1368 C CA . ARG A 1 183 ? -5.710 -1.244 22.850 1.00 87.12 183 ARG A CA 1
ATOM 1369 C C . ARG A 1 183 ? -4.247 -0.846 22.653 1.00 87.12 183 ARG A C 1
ATOM 1371 O O . ARG A 1 183 ? -3.941 -0.139 21.696 1.00 87.12 183 ARG A O 1
ATOM 1378 N N . ARG A 1 184 ? -3.346 -1.326 23.514 1.00 89.81 184 ARG A N 1
ATOM 1379 C CA . ARG A 1 184 ? -1.909 -1.024 23.423 1.00 89.81 184 ARG A CA 1
ATOM 1380 C C . ARG A 1 184 ? -1.317 -1.513 22.102 1.00 89.81 184 ARG A C 1
ATOM 1382 O O . ARG A 1 184 ? -0.554 -0.789 21.468 1.00 89.81 184 ARG A O 1
ATOM 1389 N N . LEU A 1 185 ? -1.686 -2.718 21.666 1.00 90.19 185 LEU A N 1
ATOM 1390 C CA . LEU A 1 185 ? -1.250 -3.257 20.380 1.00 90.19 185 LEU A CA 1
ATOM 1391 C C . LEU A 1 185 ? -1.726 -2.374 19.221 1.00 90.19 185 LEU A C 1
ATOM 1393 O O . LEU A 1 185 ? -0.925 -2.026 18.358 1.00 90.19 185 LEU A O 1
ATOM 1397 N N . SER A 1 186 ? -2.994 -1.958 19.233 1.00 92.81 186 SER A N 1
ATOM 1398 C CA . SER A 1 186 ? -3.548 -1.051 18.223 1.00 92.81 186 SER A CA 1
ATOM 1399 C C . SER A 1 186 ? -2.800 0.286 18.162 1.00 92.81 186 SER A C 1
ATOM 1401 O O . SER A 1 186 ? -2.560 0.804 17.073 1.00 92.81 186 SER A O 1
ATOM 1403 N N . GLU A 1 187 ? -2.425 0.854 19.310 1.00 93.00 187 GLU A N 1
ATOM 1404 C CA . GLU A 1 187 ? -1.668 2.112 19.388 1.00 93.00 187 GLU A CA 1
ATOM 1405 C C . GLU A 1 187 ? -0.248 1.958 18.814 1.00 93.00 187 GLU A C 1
ATOM 1407 O O . GLU A 1 187 ? 0.212 2.818 18.055 1.00 93.00 187 GLU A O 1
ATOM 1412 N N . ILE A 1 188 ? 0.424 0.838 19.105 1.00 95.56 188 ILE A N 1
ATOM 1413 C CA . ILE A 1 188 ? 1.740 0.504 18.537 1.00 95.56 188 ILE A CA 1
ATOM 1414 C C . ILE A 1 188 ? 1.641 0.329 17.019 1.00 95.56 188 ILE A C 1
ATOM 1416 O O . ILE A 1 188 ? 2.428 0.926 16.285 1.00 95.56 188 ILE A O 1
ATOM 1420 N N . GLN A 1 189 ? 0.657 -0.437 16.542 1.00 96.75 189 GLN A N 1
ATOM 1421 C CA . GLN A 1 189 ? 0.433 -0.677 15.115 1.00 96.75 189 GLN A CA 1
ATOM 1422 C C . GLN A 1 189 ? 0.179 0.631 14.353 1.00 96.75 189 GLN A C 1
ATOM 1424 O O . GLN A 1 189 ? 0.834 0.883 13.343 1.00 96.75 189 GLN A O 1
ATOM 1429 N N . ALA A 1 190 ? -0.709 1.496 14.857 1.00 96.12 190 ALA A N 1
ATOM 1430 C CA . ALA A 1 190 ? -0.984 2.797 14.246 1.00 96.12 190 ALA A CA 1
ATOM 1431 C C . ALA A 1 190 ? 0.253 3.713 14.242 1.00 96.12 190 ALA A C 1
ATOM 1433 O O . ALA A 1 190 ? 0.505 4.431 13.273 1.00 96.12 190 ALA A O 1
ATOM 1434 N N . THR A 1 191 ? 1.057 3.667 15.307 1.00 96.75 191 THR A N 1
ATOM 1435 C CA . THR A 1 191 ? 2.290 4.456 15.406 1.00 96.75 191 THR A CA 1
ATOM 1436 C C . THR A 1 191 ? 3.338 3.982 14.404 1.00 96.75 191 THR A C 1
ATOM 1438 O O . THR A 1 191 ? 3.878 4.806 13.667 1.00 96.75 191 THR A O 1
ATOM 1441 N N . ALA A 1 192 ? 3.592 2.674 14.328 1.00 97.88 192 ALA A N 1
ATOM 1442 C CA . ALA A 1 192 ? 4.520 2.092 13.362 1.00 97.88 192 ALA A CA 1
ATOM 1443 C C . ALA A 1 192 ? 4.085 2.395 11.920 1.00 97.88 192 ALA A C 1
ATOM 1445 O O . ALA A 1 192 ? 4.880 2.910 11.134 1.00 97.88 192 ALA A O 1
ATOM 1446 N N . ALA A 1 193 ? 2.799 2.193 11.612 1.00 98.19 193 ALA A N 1
ATOM 1447 C CA . ALA A 1 193 ? 2.213 2.517 10.316 1.00 98.19 193 ALA A CA 1
ATOM 1448 C C . ALA A 1 193 ? 2.458 3.973 9.903 1.00 98.19 193 ALA A C 1
ATOM 1450 O O . ALA A 1 193 ? 2.879 4.242 8.777 1.00 98.19 193 ALA A O 1
ATOM 1451 N N . ARG A 1 194 ? 2.238 4.915 10.830 1.00 97.81 194 ARG A N 1
ATOM 1452 C CA . ARG A 1 194 ? 2.468 6.344 10.596 1.00 97.81 194 ARG A CA 1
ATOM 1453 C C . ARG A 1 194 ? 3.917 6.626 10.207 1.00 97.81 194 ARG A C 1
ATOM 1455 O O . ARG A 1 194 ? 4.129 7.380 9.265 1.00 97.81 194 ARG A O 1
ATOM 1462 N N . TYR A 1 195 ? 4.895 6.039 10.898 1.00 98.19 195 TYR A N 1
ATOM 1463 C CA . TYR A 1 195 ? 6.310 6.239 10.568 1.00 98.19 195 TYR A CA 1
ATOM 1464 C C . TYR A 1 195 ? 6.695 5.585 9.241 1.00 98.19 195 TYR A C 1
ATOM 1466 O O . TYR A 1 195 ? 7.334 6.240 8.424 1.00 98.19 195 TYR A O 1
ATOM 1474 N N . PHE A 1 196 ? 6.264 4.347 8.995 1.00 98.44 196 PHE A N 1
ATOM 1475 C CA . PHE A 1 196 ? 6.550 3.632 7.747 1.00 98.44 196 PHE A CA 1
ATOM 1476 C C . PHE A 1 196 ? 6.067 4.421 6.527 1.00 98.44 196 PHE A C 1
ATOM 1478 O O . PHE A 1 196 ? 6.832 4.663 5.595 1.00 98.44 196 PHE A O 1
ATOM 1485 N N . VAL A 1 197 ? 4.825 4.911 6.578 1.00 98.12 197 VAL A N 1
ATOM 1486 C CA . VAL A 1 197 ? 4.250 5.748 5.521 1.00 98.12 197 VAL A CA 1
ATOM 1487 C C . VAL A 1 197 ? 4.957 7.101 5.431 1.00 98.12 197 VAL A C 1
ATOM 1489 O O . VAL A 1 197 ? 5.304 7.524 4.332 1.00 98.12 197 VAL A O 1
ATOM 1492 N N . ALA A 1 198 ? 5.180 7.787 6.558 1.00 97.69 198 ALA A N 1
ATOM 1493 C CA . ALA A 1 198 ? 5.752 9.133 6.559 1.00 97.69 198 ALA A CA 1
ATOM 1494 C C . ALA A 1 198 ? 7.180 9.173 5.993 1.00 97.69 198 ALA A C 1
ATOM 1496 O O . ALA A 1 198 ? 7.508 10.079 5.232 1.00 97.69 198 ALA A O 1
ATOM 1497 N N . ILE A 1 199 ? 8.014 8.186 6.334 1.00 97.38 199 ILE A N 1
ATOM 1498 C CA . ILE A 1 199 ? 9.385 8.075 5.817 1.00 97.38 199 ILE A CA 1
ATOM 1499 C C . ILE A 1 199 ? 9.358 7.832 4.304 1.00 97.38 199 ILE A C 1
ATOM 1501 O O . ILE A 1 199 ? 10.046 8.534 3.563 1.00 97.38 199 ILE A O 1
ATOM 1505 N N . ALA A 1 200 ? 8.516 6.903 3.839 1.00 97.31 200 ALA A N 1
ATOM 1506 C CA . ALA A 1 200 ? 8.386 6.596 2.418 1.00 97.31 200 ALA A CA 1
ATOM 1507 C C . ALA A 1 200 ? 7.958 7.823 1.596 1.00 97.31 200 ALA A C 1
ATOM 1509 O O . ALA A 1 200 ? 8.609 8.158 0.609 1.00 97.31 200 ALA A O 1
ATOM 1510 N N . ILE A 1 201 ? 6.917 8.551 2.017 1.00 97.00 201 ILE A N 1
ATOM 1511 C CA . ILE A 1 201 ? 6.419 9.696 1.232 1.00 97.00 201 ILE A CA 1
ATOM 1512 C C . ILE A 1 201 ? 7.364 10.887 1.209 1.00 97.00 201 ILE A C 1
ATOM 1514 O O . ILE A 1 201 ? 7.391 11.605 0.214 1.00 97.00 201 ILE A O 1
ATOM 1518 N N . LEU A 1 202 ? 8.150 11.102 2.264 1.00 97.31 202 LEU A N 1
ATOM 1519 C CA . LEU A 1 202 ? 9.159 12.160 2.259 1.00 97.31 202 LEU A CA 1
ATOM 1520 C C . LEU A 1 202 ? 10.268 11.851 1.257 1.00 97.31 202 LEU A C 1
ATOM 1522 O O . LEU A 1 202 ? 10.666 12.733 0.498 1.00 97.31 202 LEU A O 1
ATOM 1526 N N . TYR A 1 203 ? 10.702 10.592 1.195 1.00 96.50 203 TYR A N 1
ATOM 1527 C CA . TYR A 1 203 ? 11.637 10.150 0.168 1.00 96.50 203 TYR A CA 1
ATOM 1528 C C . TYR A 1 203 ? 11.038 10.281 -1.242 1.00 96.50 203 TYR A C 1
ATOM 1530 O O . TYR A 1 203 ? 11.668 10.841 -2.134 1.00 96.50 203 TYR A O 1
ATOM 1538 N N . TYR A 1 204 ? 9.786 9.860 -1.440 1.00 95.19 204 TYR A N 1
ATOM 1539 C CA . TYR A 1 204 ? 9.106 9.985 -2.734 1.00 95.19 204 TYR A CA 1
ATOM 1540 C C . TYR A 1 204 ? 8.908 11.430 -3.173 1.00 95.19 204 TYR A C 1
ATOM 1542 O O . TYR A 1 204 ? 8.972 11.721 -4.365 1.00 95.19 204 TYR A O 1
ATOM 1550 N N . SER A 1 205 ? 8.659 12.332 -2.225 1.00 95.56 205 SER A N 1
ATOM 1551 C CA . SER A 1 205 ? 8.584 13.765 -2.490 1.00 95.56 205 SER A CA 1
ATOM 1552 C C . SER A 1 205 ? 9.914 14.286 -3.030 1.00 95.56 205 SER A C 1
ATOM 1554 O O . SER A 1 205 ? 9.939 14.920 -4.084 1.00 95.56 205 SER A O 1
ATOM 1556 N N . LEU A 1 206 ? 11.021 13.954 -2.356 1.00 95.31 206 LEU A N 1
ATOM 1557 C CA . LEU A 1 206 ? 12.364 14.347 -2.775 1.00 95.31 206 LEU A CA 1
ATOM 1558 C C . LEU A 1 206 ? 12.693 13.816 -4.176 1.00 95.31 206 LEU A C 1
ATOM 1560 O O . LEU A 1 206 ? 13.083 14.588 -5.049 1.00 95.31 206 LEU A O 1
ATOM 1564 N N . GLU A 1 207 ? 12.474 12.523 -4.412 1.00 94.00 207 GLU A N 1
ATOM 1565 C CA . GLU A 1 207 ? 12.704 11.890 -5.715 1.00 94.00 207 GLU A CA 1
ATOM 1566 C C . GLU A 1 207 ? 11.892 12.554 -6.835 1.00 94.00 207 GLU A C 1
ATOM 1568 O O . GLU A 1 207 ? 12.419 12.792 -7.919 1.00 94.00 207 GLU A O 1
ATOM 1573 N N . GLN A 1 208 ? 10.628 12.903 -6.583 1.00 91.50 208 GLN A N 1
ATOM 1574 C CA . GLN A 1 208 ? 9.787 13.564 -7.583 1.00 91.50 208 GLN A CA 1
ATOM 1575 C C . GLN A 1 208 ? 10.216 15.009 -7.872 1.00 91.50 208 GLN A C 1
ATOM 1577 O O . GLN A 1 208 ? 10.138 15.433 -9.024 1.00 91.50 208 GLN A O 1
ATOM 1582 N N . PHE A 1 209 ? 10.720 15.752 -6.878 1.00 93.75 209 PHE A N 1
ATOM 1583 C CA . PHE A 1 209 ? 11.306 17.075 -7.120 1.00 93.75 209 PHE A CA 1
ATOM 1584 C C . PHE A 1 209 ? 12.596 16.999 -7.946 1.00 93.75 209 PHE A C 1
ATOM 1586 O O . PHE A 1 209 ? 12.805 17.839 -8.821 1.00 93.75 209 PHE A O 1
ATOM 1593 N N . LEU A 1 210 ? 13.440 15.995 -7.690 1.00 90.69 210 LEU A N 1
ATOM 1594 C CA . LEU A 1 210 ? 14.711 15.803 -8.395 1.00 90.69 210 LEU A CA 1
ATOM 1595 C C . LEU A 1 210 ? 14.534 15.202 -9.799 1.00 90.69 210 LEU A C 1
ATOM 1597 O O . LEU A 1 210 ? 15.353 15.444 -10.687 1.00 90.69 210 LEU A O 1
ATOM 1601 N N . HIS A 1 211 ? 13.477 14.415 -10.015 1.00 88.19 211 HIS A N 1
ATOM 1602 C CA . HIS A 1 211 ? 13.307 13.593 -11.213 1.00 88.19 211 HIS A CA 1
ATOM 1603 C C . HIS A 1 211 ? 11.880 13.656 -11.784 1.00 88.19 211 HIS A C 1
ATOM 1605 O O . HIS A 1 211 ? 11.199 12.639 -11.922 1.00 88.19 211 HIS A O 1
ATOM 1611 N N . ALA A 1 212 ? 11.449 14.848 -12.203 1.00 82.19 212 ALA A N 1
ATOM 1612 C CA . ALA A 1 212 ? 10.074 15.111 -12.644 1.00 82.19 212 ALA A CA 1
ATOM 1613 C C . ALA A 1 212 ? 9.595 14.337 -13.898 1.00 82.19 212 ALA A C 1
ATOM 1615 O O . ALA A 1 212 ? 8.397 14.288 -14.174 1.00 82.19 212 ALA A O 1
ATOM 1616 N N . ASN A 1 213 ? 10.509 13.709 -14.647 1.00 80.62 213 ASN A N 1
ATOM 1617 C CA . ASN A 1 213 ? 10.193 12.958 -15.872 1.00 80.62 213 ASN A CA 1
ATOM 1618 C C . ASN A 1 213 ? 9.591 11.561 -15.597 1.00 80.62 213 ASN A C 1
ATOM 1620 O O . ASN A 1 213 ? 9.008 10.944 -16.493 1.00 80.62 213 ASN A O 1
ATOM 1624 N N . TYR A 1 214 ? 9.745 11.035 -14.378 1.00 83.31 214 TYR A N 1
ATOM 1625 C CA . TYR A 1 214 ? 9.225 9.719 -13.996 1.00 83.31 214 TYR A CA 1
ATOM 1626 C C . TYR A 1 214 ? 7.740 9.784 -13.634 1.00 83.31 214 TYR A C 1
ATOM 1628 O O . TYR A 1 214 ? 7.186 10.862 -13.418 1.00 83.31 214 TYR A O 1
ATOM 1636 N N . VAL A 1 215 ? 7.084 8.622 -13.608 1.00 79.75 215 VAL A N 1
ATOM 1637 C CA . VAL A 1 215 ? 5.671 8.533 -13.226 1.00 79.75 215 VAL A CA 1
ATOM 1638 C C . VAL A 1 215 ? 5.441 9.082 -11.806 1.00 79.75 215 VAL A C 1
ATOM 1640 O O . VAL A 1 215 ? 6.229 8.797 -10.901 1.00 79.75 215 VAL A O 1
ATOM 1643 N N . PRO A 1 216 ? 4.372 9.872 -11.594 1.00 84.38 216 PRO A N 1
ATOM 1644 C CA . PRO A 1 216 ? 4.092 10.516 -10.315 1.00 84.38 216 PRO A CA 1
ATOM 1645 C C . PRO A 1 216 ? 3.612 9.518 -9.261 1.00 84.38 216 PRO A C 1
ATOM 1647 O O . PRO A 1 216 ? 2.888 8.580 -9.574 1.00 84.38 216 PRO A O 1
ATOM 1650 N N . GLY A 1 217 ? 3.919 9.744 -7.987 1.00 83.00 217 GLY A N 1
ATOM 1651 C CA . GLY A 1 217 ? 3.480 8.877 -6.889 1.00 83.00 217 GLY A CA 1
ATOM 1652 C C . GLY A 1 217 ? 4.618 8.032 -6.326 1.00 83.00 217 GLY A C 1
ATOM 1653 O O . GLY A 1 217 ? 5.361 8.523 -5.480 1.00 83.00 217 GLY A O 1
ATOM 1654 N N . ILE A 1 218 ? 4.738 6.767 -6.738 1.00 83.06 218 ILE A N 1
ATOM 1655 C CA . ILE A 1 218 ? 5.849 5.904 -6.307 1.00 83.06 218 ILE A CA 1
ATOM 1656 C C . ILE A 1 218 ? 6.958 5.994 -7.369 1.00 83.06 218 ILE A C 1
ATOM 1658 O O . ILE A 1 218 ? 6.717 5.584 -8.508 1.00 83.06 218 ILE A O 1
ATOM 1662 N N . PRO A 1 219 ? 8.159 6.506 -7.034 1.00 77.25 219 PRO A N 1
ATOM 1663 C CA . PRO A 1 219 ? 9.226 6.775 -7.996 1.00 77.25 219 PRO A CA 1
ATOM 1664 C C . PRO A 1 219 ? 9.916 5.475 -8.434 1.00 77.25 219 PRO A C 1
ATOM 1666 O O . PRO A 1 219 ? 11.014 5.142 -7.998 1.00 77.25 219 PRO A O 1
ATOM 1669 N N . LEU A 1 220 ? 9.244 4.716 -9.296 1.00 80.25 220 LEU A N 1
ATOM 1670 C CA . LEU A 1 220 ? 9.761 3.511 -9.943 1.00 80.25 220 LEU A CA 1
ATOM 1671 C C . LEU A 1 220 ? 10.366 3.857 -11.310 1.00 80.25 220 LEU A C 1
ATOM 1673 O O . LEU A 1 220 ? 10.137 4.934 -11.863 1.00 80.25 220 LEU A O 1
ATOM 1677 N N . ASN A 1 221 ? 11.133 2.927 -11.883 1.00 83.56 221 ASN A N 1
ATOM 1678 C CA . ASN A 1 221 ? 11.848 3.138 -13.144 1.00 83.56 221 ASN A CA 1
ATOM 1679 C C . ASN A 1 221 ? 10.913 3.105 -14.371 1.00 83.56 221 ASN A C 1
ATOM 1681 O O . ASN A 1 221 ? 10.934 2.174 -15.179 1.00 83.56 221 ASN A O 1
ATOM 1685 N N . ARG A 1 222 ? 10.052 4.120 -14.500 1.00 80.38 222 ARG A N 1
ATOM 1686 C CA . ARG A 1 222 ? 9.179 4.332 -15.654 1.00 80.38 222 ARG A CA 1
ATOM 1687 C C . ARG A 1 222 ? 8.986 5.816 -15.915 1.00 80.38 222 ARG A C 1
ATOM 1689 O O . ARG A 1 222 ? 8.568 6.565 -15.038 1.00 80.38 222 ARG A O 1
ATOM 1696 N N . VAL A 1 223 ? 9.269 6.215 -17.147 1.00 78.19 223 VAL A N 1
ATOM 1697 C CA . VAL A 1 223 ? 8.991 7.561 -17.650 1.00 78.19 223 VAL A CA 1
ATOM 1698 C C . VAL A 1 223 ? 7.516 7.648 -18.023 1.00 78.19 223 VAL A C 1
ATOM 1700 O O . VAL A 1 223 ? 6.945 6.688 -18.554 1.00 78.19 223 VAL A O 1
ATOM 1703 N N . THR A 1 224 ? 6.897 8.790 -17.738 1.00 73.06 224 THR A N 1
ATOM 1704 C CA . THR A 1 224 ? 5.499 9.018 -18.108 1.00 73.06 224 THR A CA 1
ATOM 1705 C C . THR A 1 224 ? 5.349 8.984 -19.637 1.00 73.06 224 THR A C 1
ATOM 1707 O O . THR A 1 224 ? 6.134 9.636 -20.327 1.00 73.06 224 THR A O 1
ATOM 1710 N N . PRO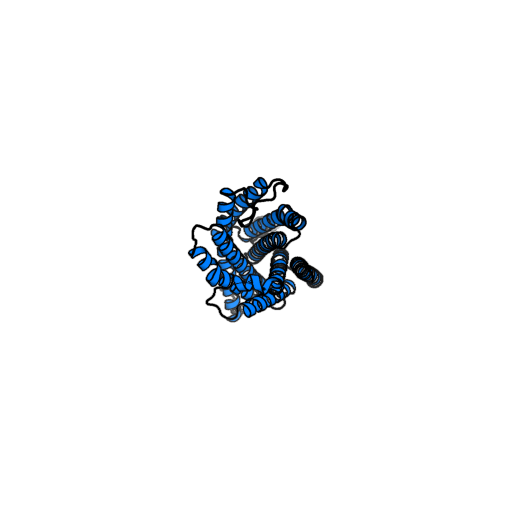 A 1 225 ? 4.377 8.238 -20.205 1.00 74.44 225 PRO A N 1
ATOM 1711 C CA . PRO A 1 225 ? 4.192 8.188 -21.653 1.00 74.44 225 PRO A CA 1
ATOM 1712 C C . PRO A 1 225 ? 3.998 9.594 -22.258 1.00 74.44 225 PRO A C 1
ATOM 1714 O O . PRO A 1 225 ? 3.228 10.376 -21.700 1.00 74.44 225 PRO A O 1
ATOM 1717 N N . PRO A 1 226 ? 4.619 9.918 -23.410 1.00 68.81 226 PRO A N 1
ATOM 1718 C CA . PRO A 1 226 ? 4.630 11.277 -23.971 1.00 68.81 226 PRO A CA 1
ATOM 1719 C C . PRO A 1 226 ? 3.249 11.824 -24.382 1.00 68.81 226 PRO A C 1
ATOM 1721 O O . PRO A 1 226 ? 3.112 13.020 -24.605 1.00 68.81 226 PRO A O 1
ATOM 1724 N N . GLY A 1 227 ? 2.213 10.979 -24.441 1.00 70.62 227 GLY A N 1
ATOM 1725 C CA . GLY A 1 227 ? 0.822 11.386 -24.683 1.00 70.62 227 GLY A CA 1
ATOM 1726 C C . GLY A 1 227 ? 0.004 11.684 -23.420 1.00 70.62 227 GLY A C 1
ATOM 1727 O O . GLY A 1 227 ? -1.187 11.971 -23.526 1.00 70.62 227 GLY A O 1
ATOM 1728 N N . LEU A 1 228 ? 0.593 11.578 -22.225 1.00 75.69 228 LEU A N 1
ATOM 1729 C CA . LEU A 1 228 ? -0.127 11.800 -20.976 1.00 75.69 228 LEU A CA 1
ATOM 1730 C C . LEU A 1 228 ? -0.156 13.289 -20.623 1.00 75.69 228 LEU A C 1
ATOM 1732 O O . LEU A 1 228 ? 0.879 13.924 -20.402 1.00 75.69 228 LEU A O 1
ATOM 1736 N N . PHE A 1 229 ? -1.364 13.843 -20.564 1.00 77.31 229 PHE A N 1
ATOM 1737 C CA . PHE A 1 229 ? -1.579 15.259 -20.303 1.00 77.31 229 PHE A CA 1
ATOM 1738 C C . PHE A 1 229 ? -1.006 15.685 -18.943 1.00 77.31 229 PHE A C 1
ATOM 1740 O O . PHE A 1 229 ? -1.329 15.103 -17.906 1.00 77.31 229 PHE A O 1
ATOM 1747 N N . GLY A 1 230 ? -0.181 16.736 -18.952 1.00 79.81 230 GLY A N 1
ATOM 1748 C CA . GLY A 1 230 ? 0.299 17.385 -17.734 1.00 79.81 230 GLY A CA 1
ATOM 1749 C C . GLY A 1 230 ? 1.231 16.530 -16.872 1.00 79.81 230 GLY A C 1
ATOM 1750 O O . GLY A 1 230 ? 1.206 16.679 -15.657 1.00 79.81 230 GLY A O 1
ATOM 1751 N N . HIS A 1 231 ? 2.046 15.639 -17.454 1.00 79.00 231 HIS A N 1
ATOM 1752 C CA . HIS A 1 231 ? 2.927 14.745 -16.680 1.00 79.00 231 HIS A CA 1
ATOM 1753 C C . HIS A 1 231 ? 3.735 15.472 -15.584 1.00 79.00 231 HIS A C 1
ATOM 1755 O O . HIS A 1 231 ? 3.682 15.070 -14.427 1.00 79.00 231 HIS A O 1
ATOM 1761 N N . ALA A 1 232 ? 4.391 16.593 -15.912 1.00 84.06 232 ALA A N 1
ATOM 1762 C CA . ALA A 1 232 ? 5.156 17.382 -14.945 1.00 84.06 232 ALA A CA 1
ATOM 1763 C C . ALA A 1 232 ? 4.269 17.993 -13.847 1.00 84.06 232 ALA A C 1
ATOM 1765 O O . ALA A 1 232 ? 4.660 18.027 -12.681 1.00 84.06 232 ALA A O 1
ATOM 1766 N N . PHE A 1 233 ? 3.056 18.434 -14.202 1.00 89.50 233 PHE A N 1
ATOM 1767 C CA . PHE A 1 233 ? 2.088 18.948 -13.235 1.00 89.50 233 PHE A CA 1
ATOM 1768 C C . PHE A 1 233 ? 1.745 17.879 -12.194 1.00 89.50 233 PHE A C 1
ATOM 1770 O O . PHE A 1 233 ? 1.853 18.152 -11.002 1.00 89.50 233 PHE A O 1
ATOM 1777 N N . TRP A 1 234 ? 1.407 16.657 -12.619 1.00 87.19 234 TRP A N 1
ATOM 1778 C CA . TRP A 1 234 ? 1.057 15.574 -11.695 1.00 87.19 234 TRP A CA 1
ATOM 1779 C C . TRP A 1 234 ? 2.215 15.192 -10.768 1.00 87.19 234 TRP A C 1
ATOM 1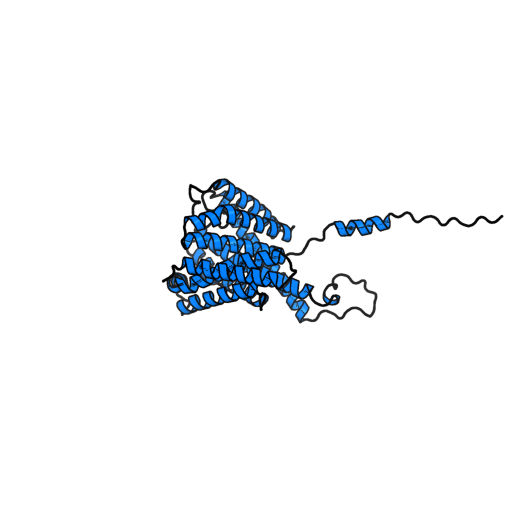781 O O . TRP A 1 234 ? 1.981 14.942 -9.585 1.00 87.19 234 TRP A O 1
ATOM 1791 N N . THR A 1 235 ? 3.451 15.199 -11.275 1.00 87.50 235 THR A N 1
ATOM 1792 C CA . THR A 1 235 ? 4.650 14.881 -10.486 1.00 87.50 235 THR A CA 1
ATOM 1793 C C . THR A 1 235 ? 4.928 15.933 -9.416 1.00 87.50 235 THR A C 1
ATOM 1795 O O . THR A 1 235 ? 5.052 15.594 -8.239 1.00 87.50 235 THR A O 1
ATOM 1798 N N . TYR A 1 236 ? 4.937 17.221 -9.769 1.00 90.88 236 TYR A N 1
ATOM 1799 C CA . TYR A 1 236 ? 5.145 18.280 -8.776 1.00 90.88 236 TYR A CA 1
ATOM 1800 C C . TYR A 1 236 ? 3.966 18.426 -7.809 1.00 90.88 236 TYR A C 1
ATOM 1802 O O . TYR A 1 236 ? 4.172 18.654 -6.616 1.00 90.88 236 TYR A O 1
ATOM 1810 N N . PHE A 1 237 ? 2.735 18.244 -8.291 1.00 90.81 237 PHE A N 1
ATOM 1811 C CA . PHE A 1 237 ? 1.535 18.255 -7.457 1.00 90.81 237 PHE A CA 1
ATOM 1812 C C . PHE A 1 237 ? 1.590 17.165 -6.378 1.00 90.81 237 PHE A C 1
ATOM 1814 O O . PHE A 1 237 ? 1.402 17.455 -5.193 1.00 90.81 237 PHE A O 1
ATOM 1821 N N . ALA A 1 238 ? 1.927 15.929 -6.762 1.00 90.56 238 ALA A N 1
ATOM 1822 C CA . ALA A 1 238 ? 2.126 14.842 -5.811 1.00 90.56 238 ALA A CA 1
ATOM 1823 C C . ALA A 1 238 ? 3.293 15.142 -4.853 1.00 90.56 238 ALA A C 1
ATOM 1825 O O . ALA A 1 238 ? 3.139 14.971 -3.644 1.00 90.56 238 ALA A O 1
ATOM 1826 N N . ALA A 1 239 ? 4.424 15.649 -5.359 1.00 92.44 239 ALA A N 1
ATOM 1827 C CA . ALA A 1 239 ? 5.605 15.952 -4.550 1.00 92.44 239 ALA A CA 1
ATOM 1828 C C . ALA A 1 239 ? 5.322 16.961 -3.424 1.00 92.44 239 ALA A C 1
ATOM 1830 O O . ALA A 1 239 ? 5.690 16.710 -2.272 1.00 92.44 239 ALA A O 1
ATOM 1831 N N . VAL A 1 240 ? 4.626 18.065 -3.722 1.00 95.06 240 VAL A N 1
ATOM 1832 C CA . VAL A 1 240 ? 4.250 19.087 -2.726 1.00 95.06 240 VAL A CA 1
ATOM 1833 C C . VAL A 1 240 ? 3.358 18.489 -1.641 1.00 95.06 240 VAL A C 1
ATOM 1835 O O . VAL A 1 240 ? 3.611 18.672 -0.447 1.00 95.06 240 VAL A O 1
ATOM 1838 N N . ILE A 1 241 ? 2.331 17.737 -2.036 1.00 94.88 241 ILE A N 1
ATOM 1839 C CA . ILE A 1 241 ? 1.389 17.139 -1.086 1.00 94.88 241 ILE A CA 1
ATOM 1840 C C . ILE A 1 241 ? 2.093 16.088 -0.222 1.00 94.88 241 ILE A C 1
ATOM 1842 O O . ILE A 1 241 ? 1.869 16.043 0.988 1.00 94.88 241 ILE A O 1
ATOM 1846 N N . TYR A 1 242 ? 2.992 15.296 -0.808 1.00 95.38 242 TYR A N 1
ATOM 1847 C CA . TYR A 1 242 ? 3.787 14.300 -0.093 1.00 95.38 242 TYR A CA 1
ATOM 1848 C C . TYR A 1 242 ? 4.722 14.950 0.937 1.00 95.38 242 TYR A C 1
ATOM 1850 O O . TYR A 1 242 ? 4.806 14.456 2.062 1.00 95.38 242 TYR A O 1
ATOM 1858 N N . ALA A 1 243 ? 5.363 16.079 0.606 1.00 96.62 243 ALA A N 1
ATOM 1859 C CA . ALA A 1 243 ? 6.206 16.824 1.544 1.00 96.62 243 ALA A CA 1
ATOM 1860 C C . ALA A 1 243 ? 5.399 17.309 2.756 1.00 96.62 243 ALA A C 1
ATOM 1862 O O . ALA A 1 243 ? 5.747 17.029 3.906 1.00 96.62 243 ALA A O 1
ATOM 1863 N N . VAL A 1 244 ? 4.289 18.008 2.499 1.00 97.06 244 VAL A N 1
ATOM 1864 C CA . VAL A 1 244 ? 3.446 18.586 3.553 1.00 97.06 244 VAL A CA 1
ATOM 1865 C C . VAL A 1 244 ? 2.843 17.484 4.424 1.00 97.06 244 VAL A C 1
ATOM 1867 O O . VAL A 1 244 ? 2.955 17.534 5.652 1.00 97.06 244 VAL A O 1
ATOM 1870 N N . ALA A 1 245 ? 2.250 16.458 3.808 1.00 96.12 245 ALA A N 1
ATOM 1871 C CA . ALA A 1 245 ? 1.652 15.344 4.533 1.00 96.12 245 ALA A CA 1
ATOM 1872 C C . ALA A 1 245 ? 2.703 14.546 5.320 1.00 96.12 245 ALA A C 1
ATOM 1874 O O . ALA A 1 245 ? 2.458 14.211 6.477 1.00 96.12 245 ALA A O 1
ATOM 1875 N N . GLY A 1 246 ? 3.887 14.303 4.752 1.00 96.00 246 GLY A N 1
ATOM 1876 C CA . GLY A 1 246 ? 5.003 13.629 5.422 1.00 96.00 246 GLY A CA 1
ATOM 1877 C C . GLY A 1 246 ? 5.456 14.339 6.688 1.00 96.00 246 GLY A C 1
ATOM 1878 O O . GLY A 1 246 ? 5.543 13.715 7.748 1.00 96.00 246 GLY A O 1
ATOM 1879 N N . VAL A 1 247 ? 5.652 15.658 6.625 1.00 97.12 247 VAL A N 1
ATOM 1880 C CA . VAL A 1 247 ? 6.032 16.458 7.799 1.00 97.12 247 VAL A CA 1
ATOM 1881 C C . VAL A 1 247 ? 4.931 16.443 8.864 1.00 97.12 247 VAL A C 1
ATOM 1883 O O . VAL A 1 247 ? 5.223 16.278 10.053 1.00 97.12 247 VAL A O 1
ATOM 1886 N N . LEU A 1 248 ? 3.662 16.581 8.466 1.00 96.81 248 LEU A N 1
ATOM 1887 C CA . LEU A 1 248 ? 2.524 16.518 9.390 1.00 96.81 248 LEU A CA 1
ATOM 1888 C C . LEU A 1 248 ? 2.413 15.148 10.072 1.00 96.81 248 LEU A C 1
ATOM 1890 O O . LEU A 1 248 ? 2.252 15.078 11.297 1.00 96.81 248 LEU A O 1
ATOM 1894 N N . LEU A 1 249 ? 2.569 14.066 9.303 1.00 96.56 249 LEU A N 1
ATOM 1895 C CA . LEU A 1 249 ? 2.556 12.705 9.820 1.00 96.56 249 LEU A CA 1
ATOM 1896 C C . LEU A 1 249 ? 3.716 12.466 10.783 1.00 96.56 249 LEU A C 1
ATOM 1898 O O . LEU A 1 249 ? 3.455 11.964 11.872 1.00 96.56 249 LEU A O 1
ATOM 1902 N N . LEU A 1 250 ? 4.951 12.877 10.476 1.00 95.12 250 LEU A N 1
ATOM 1903 C CA . LEU A 1 250 ? 6.088 12.728 11.399 1.00 95.12 250 LEU A CA 1
ATOM 1904 C C . LEU A 1 250 ? 5.876 13.478 12.716 1.00 95.12 250 LEU A C 1
ATOM 1906 O O . LEU A 1 250 ? 6.096 12.917 13.791 1.00 95.12 250 LEU A O 1
ATOM 1910 N N . ARG A 1 251 ? 5.381 14.718 12.641 1.00 95.88 251 ARG A N 1
ATOM 1911 C CA . ARG A 1 251 ? 5.121 15.570 13.813 1.00 95.88 251 ARG A CA 1
ATOM 1912 C C . ARG A 1 251 ? 3.879 15.166 14.607 1.00 95.88 251 ARG A C 1
ATOM 1914 O O . ARG A 1 251 ? 3.572 15.820 15.600 1.00 95.88 251 ARG A O 1
ATOM 1921 N N . ASN A 1 252 ? 3.164 14.129 14.170 1.00 93.19 252 ASN A N 1
ATOM 1922 C CA . ASN A 1 252 ? 1.901 13.688 14.753 1.00 93.19 252 ASN A CA 1
ATOM 1923 C C . ASN A 1 252 ? 0.855 14.823 14.836 1.00 93.19 252 ASN A C 1
ATOM 1925 O O . ASN A 1 252 ? 0.129 14.950 15.821 1.00 93.19 252 ASN A O 1
ATOM 1929 N N . LYS A 1 253 ? 0.788 15.673 13.803 1.00 91.44 253 LYS A N 1
ATOM 1930 C CA . LYS A 1 253 ? -0.164 16.789 13.705 1.00 91.44 253 LYS A CA 1
ATOM 1931 C C . LYS A 1 253 ? -1.150 16.536 12.576 1.00 91.44 253 LYS A C 1
ATOM 1933 O O . LYS A 1 253 ? -0.732 16.191 11.479 1.00 91.44 253 LYS A O 1
ATOM 1938 N N . HIS A 1 254 ? -2.445 16.737 12.834 1.00 92.06 254 HIS A N 1
ATOM 1939 C CA . HIS A 1 254 ? -3.502 16.600 11.819 1.00 92.06 254 HIS A CA 1
ATOM 1940 C C . HIS A 1 254 ? -3.406 15.287 11.019 1.00 92.06 254 HIS A C 1
ATOM 1942 O O . HIS A 1 254 ? -3.647 15.247 9.819 1.00 92.06 254 HIS A O 1
ATOM 1948 N N . THR A 1 255 ? -3.018 14.196 11.679 1.00 93.94 255 THR A N 1
ATOM 1949 C CA . THR A 1 255 ? -2.597 12.957 11.011 1.00 93.94 255 THR A CA 1
ATOM 1950 C C . THR A 1 255 ? -3.719 12.299 10.218 1.00 93.94 255 THR A C 1
ATOM 1952 O O . THR A 1 255 ? -3.492 11.861 9.094 1.00 93.94 255 THR A O 1
ATOM 1955 N N . ARG A 1 256 ? -4.947 12.295 10.754 1.00 94.44 256 ARG A N 1
ATOM 1956 C CA . ARG A 1 256 ? -6.131 11.780 10.054 1.00 94.44 256 ARG A CA 1
ATOM 1957 C C . ARG A 1 256 ? -6.442 12.572 8.785 1.00 94.44 256 ARG A C 1
ATOM 1959 O O . ARG A 1 256 ? -6.635 11.972 7.730 1.00 94.44 256 ARG A O 1
ATOM 1966 N N . SER A 1 257 ? -6.484 13.904 8.866 1.00 93.38 257 SER A N 1
ATOM 1967 C CA . SER A 1 257 ? -6.787 14.748 7.703 1.00 93.38 257 SER A CA 1
ATOM 1968 C C . SER A 1 257 ? -5.653 14.734 6.681 1.00 93.38 257 SER A C 1
ATOM 1970 O O . SER A 1 257 ? -5.935 14.622 5.493 1.00 93.38 257 SER A O 1
ATOM 1972 N N . ALA A 1 258 ? -4.392 14.747 7.123 1.00 95.31 258 ALA A N 1
ATOM 1973 C CA . ALA A 1 258 ? -3.227 14.618 6.251 1.00 95.31 258 ALA A CA 1
ATOM 1974 C C . ALA A 1 258 ? -3.248 13.292 5.476 1.00 95.31 258 ALA A C 1
ATOM 1976 O O . ALA A 1 258 ? -3.150 13.306 4.254 1.00 95.31 258 ALA A O 1
ATOM 1977 N N . ALA A 1 259 ? -3.457 12.160 6.157 1.00 97.19 259 ALA A N 1
ATOM 1978 C CA . ALA A 1 259 ? -3.549 10.851 5.508 1.00 97.19 259 ALA A CA 1
ATOM 1979 C C . ALA A 1 259 ? -4.762 10.745 4.564 1.00 97.19 259 ALA A C 1
ATOM 1981 O O . ALA A 1 259 ? -4.645 10.176 3.482 1.00 97.19 259 ALA A O 1
ATOM 1982 N N . THR A 1 260 ? -5.904 11.343 4.927 1.00 95.62 260 THR A N 1
ATOM 1983 C CA . THR A 1 260 ? -7.104 11.368 4.068 1.00 95.62 260 THR A CA 1
ATOM 1984 C C . THR A 1 260 ? -6.866 12.181 2.796 1.00 95.62 260 THR A C 1
ATOM 1986 O O . THR A 1 260 ? -7.148 11.701 1.701 1.00 95.62 260 THR A O 1
ATOM 1989 N N . ALA A 1 261 ? -6.330 13.399 2.926 1.00 94.12 261 ALA A N 1
ATOM 1990 C CA . ALA A 1 261 ? -6.040 14.276 1.793 1.00 94.12 261 ALA A CA 1
ATOM 1991 C C . ALA A 1 261 ? -4.974 13.669 0.872 1.00 94.12 261 ALA A C 1
ATOM 1993 O O . ALA A 1 261 ? -5.105 13.712 -0.352 1.00 94.12 261 ALA A O 1
ATOM 1994 N N . LEU A 1 262 ? -3.953 13.043 1.459 1.00 95.44 262 LEU A N 1
ATOM 1995 C CA . LEU A 1 262 ? -2.922 12.320 0.730 1.00 95.44 262 LEU A CA 1
ATOM 1996 C C . LEU A 1 262 ? -3.514 11.126 -0.035 1.00 95.44 262 LEU A C 1
ATOM 1998 O O . LEU A 1 262 ? -3.286 11.009 -1.234 1.00 95.44 262 LEU A O 1
ATOM 2002 N N . GLY A 1 263 ? -4.337 10.289 0.608 1.00 96.50 263 GLY A N 1
ATOM 2003 C CA . GLY A 1 263 ? -5.026 9.174 -0.055 1.00 96.50 263 GLY A CA 1
ATOM 2004 C C . GLY A 1 263 ? -5.926 9.634 -1.205 1.00 96.50 263 GLY A C 1
ATOM 2005 O O . GLY A 1 263 ? -5.885 9.057 -2.291 1.00 96.50 263 GLY A O 1
ATOM 2006 N N . ALA A 1 264 ? -6.680 10.720 -1.009 1.00 95.12 264 ALA A N 1
ATOM 2007 C CA . ALA A 1 264 ? -7.517 11.317 -2.051 1.00 95.12 264 ALA A CA 1
ATOM 2008 C C . ALA A 1 264 ? -6.684 11.837 -3.233 1.00 95.12 264 ALA A C 1
ATOM 2010 O O . ALA A 1 264 ? -7.034 11.603 -4.386 1.00 95.12 264 ALA A O 1
ATOM 2011 N N . THR A 1 265 ? -5.548 12.476 -2.951 1.00 93.06 265 THR A N 1
ATOM 2012 C CA . THR A 1 265 ? -4.599 12.945 -3.972 1.00 93.06 265 THR A CA 1
ATOM 2013 C C . THR A 1 265 ? -4.075 11.783 -4.806 1.00 93.06 265 THR A C 1
ATOM 2015 O O . THR A 1 265 ? -4.105 11.841 -6.034 1.00 93.06 265 THR A O 1
ATOM 2018 N N . VAL A 1 266 ? -3.642 10.700 -4.156 1.00 95.50 266 VAL A N 1
ATOM 2019 C CA . VAL A 1 266 ? -3.147 9.512 -4.859 1.00 95.50 266 VAL A CA 1
ATOM 2020 C C . VAL A 1 266 ? -4.255 8.877 -5.699 1.00 95.50 266 VAL A C 1
ATOM 2022 O O . VAL A 1 266 ? -3.982 8.478 -6.824 1.00 95.50 266 VAL A O 1
ATOM 2025 N N . LEU A 1 267 ? -5.511 8.847 -5.237 1.00 95.31 267 LEU A N 1
ATOM 2026 C CA . LEU A 1 267 ? -6.630 8.381 -6.067 1.00 95.31 267 LEU A CA 1
ATOM 2027 C C . LEU A 1 267 ? -6.862 9.244 -7.310 1.00 95.31 267 LEU A C 1
ATOM 2029 O O . LEU A 1 267 ? -7.139 8.701 -8.379 1.00 95.31 267 LEU A O 1
ATOM 2033 N N . VAL A 1 268 ? -6.732 10.568 -7.196 1.00 93.75 268 VAL A N 1
ATOM 2034 C CA . VAL A 1 268 ? -6.816 11.464 -8.358 1.00 93.75 268 VAL A CA 1
ATOM 2035 C C . VAL A 1 268 ? -5.693 11.151 -9.345 1.00 93.75 268 VAL A C 1
ATOM 2037 O O . VAL A 1 268 ? -5.959 11.009 -10.536 1.00 93.75 268 VAL A O 1
ATOM 2040 N N . VAL A 1 269 ? -4.463 10.953 -8.862 1.00 91.94 269 VAL A N 1
ATOM 2041 C CA . VAL A 1 269 ? -3.331 10.535 -9.706 1.00 91.94 269 VAL A CA 1
ATOM 2042 C C . VAL A 1 269 ? -3.587 9.158 -10.330 1.00 91.94 269 VAL A C 1
ATOM 2044 O O . VAL A 1 269 ? -3.314 8.958 -11.511 1.00 91.94 269 VAL A O 1
ATOM 2047 N N . VAL A 1 270 ? -4.165 8.211 -9.587 1.00 94.19 270 VAL A N 1
ATOM 2048 C CA . VAL A 1 270 ? -4.564 6.900 -10.117 1.00 94.19 270 VAL A CA 1
ATOM 2049 C C . VAL A 1 270 ? -5.534 7.060 -11.285 1.00 94.19 270 VAL A C 1
ATOM 2051 O O . VAL A 1 270 ? -5.303 6.485 -12.347 1.00 94.19 270 VAL A O 1
ATOM 2054 N N . ALA A 1 271 ? -6.579 7.868 -11.120 1.00 93.56 271 ALA A N 1
ATOM 2055 C CA . ALA A 1 271 ? -7.580 8.091 -12.155 1.00 93.56 271 ALA A CA 1
ATOM 2056 C C . ALA A 1 271 ? -7.018 8.847 -13.371 1.00 93.56 271 ALA A C 1
ATOM 2058 O O . ALA A 1 271 ? -7.304 8.473 -14.506 1.00 93.56 271 ALA A O 1
ATOM 2059 N N . ALA A 1 272 ? -6.211 9.886 -13.146 1.00 90.69 272 ALA A N 1
ATOM 2060 C CA . ALA A 1 272 ? -5.699 10.755 -14.203 1.00 90.69 272 ALA A CA 1
ATOM 2061 C C . ALA A 1 272 ? -4.502 10.162 -14.962 1.00 90.69 272 ALA A C 1
ATOM 2063 O O . ALA A 1 272 ? -4.318 10.459 -16.141 1.00 90.69 272 ALA A O 1
ATOM 2064 N N . VAL A 1 273 ? -3.685 9.337 -14.300 1.00 90.25 273 VAL A N 1
ATOM 2065 C CA . VAL A 1 273 ? -2.408 8.852 -14.844 1.00 90.25 273 VAL A CA 1
ATOM 2066 C C . VAL A 1 273 ? -2.429 7.340 -15.035 1.00 90.25 273 VAL A C 1
ATOM 2068 O O . VAL A 1 273 ? -2.238 6.833 -16.143 1.00 90.25 273 VAL A O 1
ATOM 2071 N N . TYR A 1 274 ? -2.680 6.603 -13.956 1.00 92.19 274 TYR A N 1
ATOM 2072 C CA . TYR A 1 274 ? -2.454 5.162 -13.932 1.00 92.19 274 TYR A CA 1
ATOM 2073 C C . TYR A 1 274 ? -3.547 4.350 -14.625 1.00 92.19 274 TYR A C 1
ATOM 2075 O O . TYR A 1 274 ? -3.234 3.347 -15.264 1.00 92.19 274 TYR A O 1
ATOM 2083 N N . VAL A 1 275 ? -4.808 4.782 -14.562 1.00 93.19 275 VAL A N 1
ATOM 2084 C CA . VAL A 1 275 ? -5.908 4.145 -15.300 1.00 93.19 275 VAL A CA 1
ATOM 2085 C C . VAL A 1 275 ? -5.711 4.298 -16.816 1.00 93.19 275 VAL A C 1
ATOM 2087 O O . VAL A 1 275 ? -5.673 3.267 -17.493 1.00 93.19 275 VAL A O 1
ATOM 2090 N N . PRO A 1 276 ? -5.490 5.509 -17.375 1.00 90.69 276 PRO A N 1
ATOM 2091 C CA . PRO A 1 276 ? -5.157 5.663 -18.791 1.00 90.69 276 PRO A CA 1
ATOM 2092 C C . PRO A 1 276 ? -3.924 4.859 -19.201 1.00 90.69 276 PRO A C 1
ATOM 2094 O O . PRO A 1 276 ? -3.938 4.196 -20.237 1.00 90.69 276 PRO A O 1
ATOM 2097 N N . MET A 1 277 ? -2.877 4.852 -18.369 1.00 87.81 277 MET A N 1
ATOM 2098 C CA . MET A 1 277 ? -1.664 4.084 -18.645 1.00 87.81 277 MET A CA 1
ATOM 2099 C C . MET A 1 277 ? -1.929 2.570 -18.682 1.00 87.81 277 MET A C 1
ATOM 2101 O O . MET A 1 277 ? -1.442 1.890 -19.58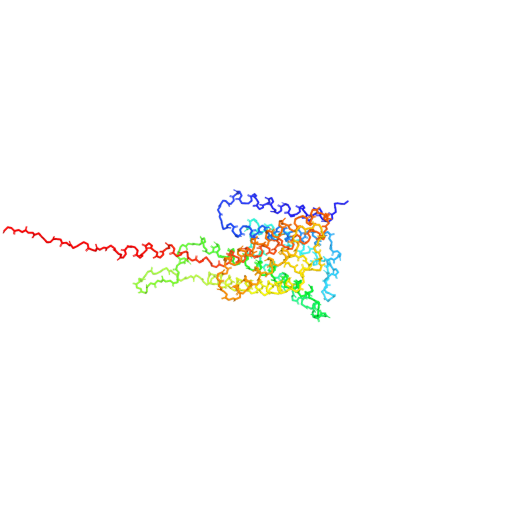6 1.00 87.81 277 MET A O 1
ATOM 2105 N N . ALA A 1 278 ? -2.725 2.032 -17.756 1.00 91.12 278 ALA A N 1
ATOM 2106 C CA . ALA A 1 278 ? -3.096 0.619 -17.750 1.00 91.12 278 ALA A CA 1
ATOM 2107 C C . ALA A 1 278 ? -3.936 0.238 -18.983 1.00 91.12 278 ALA A C 1
ATOM 2109 O O . ALA A 1 278 ? -3.672 -0.788 -19.614 1.00 91.12 278 ALA A O 1
ATOM 2110 N N . VAL A 1 279 ? -4.890 1.091 -19.375 1.00 90.38 279 VAL A N 1
ATOM 2111 C CA . VAL A 1 279 ? -5.739 0.898 -20.567 1.00 90.38 279 VAL A CA 1
ATOM 2112 C C . VAL A 1 279 ? -4.937 0.986 -21.868 1.00 90.38 279 VAL A C 1
ATOM 2114 O O . VAL A 1 279 ? -5.230 0.252 -22.815 1.00 90.38 279 VAL A O 1
ATOM 2117 N N . ALA A 1 280 ? -3.933 1.862 -21.923 1.00 88.56 280 ALA A N 1
ATOM 2118 C CA . ALA A 1 280 ? -3.059 2.010 -23.081 1.00 88.56 280 ALA A CA 1
ATOM 2119 C C . ALA A 1 280 ? -2.100 0.820 -23.230 1.00 88.56 280 ALA A C 1
ATOM 2121 O O . ALA A 1 280 ? -1.932 0.301 -24.331 1.00 88.56 280 ALA A O 1
ATOM 2122 N N . LEU A 1 281 ? -1.486 0.365 -22.131 1.00 87.56 281 LEU A N 1
ATOM 2123 C CA . LEU A 1 281 ? -0.485 -0.704 -22.166 1.00 87.56 281 LEU A CA 1
ATOM 2124 C C . LEU A 1 281 ? -1.090 -2.111 -22.271 1.00 87.56 281 LEU A C 1
ATOM 2126 O O . LEU A 1 281 ? -0.459 -2.986 -22.862 1.00 87.56 281 LEU A O 1
ATOM 2130 N N . ARG A 1 282 ? -2.277 -2.346 -21.688 1.00 88.88 282 ARG A N 1
ATOM 2131 C CA . ARG A 1 282 ? -3.015 -3.632 -21.713 1.00 88.88 282 ARG A CA 1
ATOM 2132 C C . ARG A 1 282 ? -2.167 -4.856 -21.345 1.00 88.88 282 ARG A C 1
ATOM 2134 O O . ARG A 1 282 ? -2.401 -5.962 -21.824 1.00 88.88 282 ARG A O 1
ATOM 2141 N N . ASN A 1 283 ? -1.161 -4.657 -20.501 1.00 91.38 283 ASN A N 1
ATOM 2142 C CA . ASN A 1 283 ? -0.196 -5.672 -20.107 1.00 91.38 283 ASN A CA 1
ATOM 2143 C C . ASN A 1 283 ? 0.064 -5.611 -18.595 1.00 91.38 283 ASN A C 1
ATOM 2145 O O . ASN A 1 283 ? -0.449 -4.739 -17.891 1.00 91.38 283 ASN A O 1
ATOM 2149 N N . LEU A 1 284 ? 0.876 -6.545 -18.098 1.00 91.88 284 LEU A N 1
ATOM 2150 C CA . LEU A 1 284 ? 1.213 -6.633 -16.676 1.00 91.88 284 LEU A CA 1
ATOM 2151 C C . LEU A 1 284 ? 1.916 -5.383 -16.148 1.00 91.88 284 LEU A C 1
ATOM 2153 O O . LEU A 1 284 ? 1.687 -5.005 -15.010 1.00 91.88 284 LEU A O 1
ATOM 2157 N N . ILE A 1 285 ? 2.734 -4.719 -16.968 1.00 90.56 285 ILE A N 1
ATOM 2158 C CA . ILE A 1 285 ? 3.439 -3.503 -16.553 1.00 90.56 285 ILE A CA 1
ATOM 2159 C C . ILE A 1 285 ? 2.411 -2.423 -16.210 1.00 90.56 285 ILE A C 1
ATOM 2161 O O . ILE A 1 285 ? 2.399 -1.924 -15.090 1.00 90.56 285 ILE A O 1
ATOM 2165 N N . GLY A 1 286 ? 1.505 -2.106 -17.140 1.00 90.62 286 GLY A N 1
ATOM 2166 C CA . GLY A 1 286 ? 0.457 -1.111 -16.903 1.00 90.62 286 GLY A CA 1
ATOM 2167 C C . GLY A 1 286 ? -0.442 -1.465 -15.719 1.00 90.62 286 GLY A C 1
ATOM 2168 O O . GLY A 1 286 ? -0.759 -0.591 -14.913 1.00 90.62 286 GLY A O 1
ATOM 2169 N N . PHE A 1 287 ? -0.793 -2.748 -15.578 1.00 94.62 287 PHE A N 1
ATOM 2170 C CA . PHE A 1 287 ? -1.557 -3.231 -14.431 1.00 94.62 287 PHE A CA 1
ATOM 2171 C C . PHE A 1 287 ? -0.813 -3.028 -13.106 1.00 94.62 287 PHE A C 1
ATOM 2173 O O . PHE A 1 287 ? -1.408 -2.513 -12.166 1.00 94.62 287 PHE A O 1
ATOM 2180 N N . ASN A 1 288 ? 0.473 -3.379 -13.028 1.00 94.56 288 ASN A N 1
ATOM 2181 C CA . ASN A 1 288 ? 1.255 -3.302 -11.791 1.00 94.56 288 ASN A CA 1
ATOM 2182 C C . ASN A 1 288 ? 1.380 -1.870 -11.294 1.00 94.56 288 ASN A C 1
ATOM 2184 O O . ASN A 1 288 ? 1.102 -1.610 -10.133 1.00 94.56 288 ASN A O 1
ATOM 2188 N N . PHE A 1 289 ? 1.678 -0.926 -12.185 1.00 93.25 289 PHE A N 1
ATOM 2189 C CA . PHE A 1 289 ? 1.733 0.489 -11.825 1.00 93.25 289 PHE A CA 1
ATOM 2190 C C . PHE A 1 289 ? 0.395 1.018 -11.279 1.00 93.25 289 PHE A C 1
ATOM 2192 O O . PHE A 1 289 ? 0.373 1.776 -10.306 1.00 93.25 289 PHE A O 1
ATOM 2199 N N . LEU A 1 290 ? -0.725 0.606 -11.884 1.00 95.50 290 LEU A N 1
ATOM 2200 C CA . LEU A 1 290 ? -2.064 0.927 -11.390 1.00 95.50 290 LEU A CA 1
ATOM 2201 C C . LEU A 1 290 ? -2.329 0.292 -10.022 1.00 95.50 290 LEU A C 1
ATOM 2203 O O . LEU A 1 290 ? -2.769 0.982 -9.103 1.00 95.50 290 LEU A O 1
ATOM 2207 N N . ALA A 1 291 ? -2.066 -1.006 -9.896 1.00 97.00 291 ALA A N 1
ATOM 2208 C CA . ALA A 1 291 ? -2.308 -1.782 -8.692 1.00 97.00 291 ALA A CA 1
ATOM 2209 C C . ALA A 1 291 ? -1.457 -1.278 -7.518 1.00 97.00 291 ALA A C 1
ATOM 2211 O O . ALA A 1 291 ? -2.012 -1.018 -6.455 1.00 97.00 291 ALA A O 1
ATOM 2212 N N . ASP A 1 292 ? -0.161 -1.043 -7.721 1.00 95.94 292 ASP A N 1
ATOM 2213 C CA . ASP A 1 292 ? 0.761 -0.506 -6.715 1.00 95.94 292 ASP A CA 1
ATOM 2214 C C . ASP A 1 292 ? 0.279 0.838 -6.173 1.00 95.94 292 ASP A C 1
ATOM 2216 O O . ASP A 1 292 ? 0.147 1.035 -4.963 1.00 95.94 292 ASP A O 1
ATOM 2220 N N . THR A 1 293 ? -0.033 1.767 -7.074 1.00 96.31 293 THR A N 1
ATOM 2221 C CA . THR A 1 293 ? -0.433 3.121 -6.686 1.00 96.31 293 THR A CA 1
ATOM 2222 C C . THR A 1 293 ? -1.813 3.133 -6.025 1.00 96.31 293 THR A C 1
ATOM 2224 O O . THR A 1 293 ? -2.042 3.866 -5.060 1.00 96.31 293 THR A O 1
ATOM 2227 N N . LEU A 1 294 ? -2.736 2.286 -6.485 1.00 98.12 294 LEU A N 1
ATOM 2228 C CA . LEU A 1 294 ? -4.042 2.124 -5.850 1.00 98.12 294 LEU A CA 1
ATOM 2229 C C . LEU A 1 294 ? -3.922 1.486 -4.459 1.00 98.12 294 LEU A C 1
ATOM 2231 O O . LEU A 1 294 ? -4.574 1.947 -3.520 1.00 98.12 294 LEU A O 1
ATOM 2235 N N . MET A 1 295 ? -3.055 0.483 -4.302 1.00 98.44 295 MET A N 1
ATOM 2236 C CA . MET A 1 295 ? -2.790 -0.148 -3.009 1.00 98.44 295 MET A CA 1
ATOM 2237 C C . MET A 1 295 ? -2.169 0.849 -2.034 1.00 98.44 295 MET A C 1
ATOM 2239 O O . MET A 1 295 ? -2.532 0.875 -0.857 1.00 98.44 295 MET A O 1
ATOM 2243 N N . PHE A 1 296 ? -1.303 1.729 -2.541 1.00 98.38 296 PHE A N 1
ATOM 2244 C CA . PHE A 1 296 ? -0.735 2.834 -1.783 1.00 98.38 296 PHE A CA 1
ATOM 2245 C C . PHE A 1 296 ? -1.811 3.813 -1.303 1.00 98.38 296 PHE A C 1
ATOM 2247 O O . PHE A 1 296 ? -1.855 4.136 -0.117 1.00 98.38 296 PHE A O 1
ATOM 2254 N N . ALA A 1 297 ? -2.750 4.213 -2.167 1.00 98.19 297 ALA A N 1
ATOM 2255 C CA . ALA A 1 297 ? -3.914 4.995 -1.742 1.00 98.19 297 ALA A CA 1
ATOM 2256 C C . ALA A 1 297 ? -4.725 4.265 -0.654 1.00 98.19 297 ALA A C 1
ATOM 2258 O O . ALA A 1 297 ? -5.112 4.869 0.348 1.00 98.19 297 ALA A O 1
ATOM 2259 N N . GLY A 1 298 ? -4.923 2.952 -0.809 1.00 98.38 298 GLY A N 1
ATOM 2260 C CA . GLY A 1 298 ? -5.549 2.100 0.200 1.00 98.38 298 GLY A CA 1
ATOM 2261 C C . GLY A 1 298 ? -4.837 2.162 1.552 1.00 98.38 298 GLY A C 1
ATOM 2262 O O . GLY A 1 298 ? -5.481 2.402 2.573 1.00 98.38 298 GLY A O 1
ATOM 2263 N N . ALA A 1 299 ? -3.507 2.040 1.562 1.00 98.62 299 ALA A N 1
ATOM 2264 C CA . ALA A 1 299 ? -2.682 2.133 2.766 1.00 98.62 299 ALA A CA 1
ATOM 2265 C C . ALA A 1 299 ? -2.864 3.478 3.491 1.00 98.62 299 ALA A C 1
ATOM 2267 O O . ALA A 1 299 ? -2.974 3.517 4.717 1.00 98.62 299 ALA A O 1
ATOM 2268 N N . LEU A 1 300 ? -2.963 4.573 2.735 1.00 98.50 300 LEU A N 1
ATOM 2269 C CA . LEU A 1 300 ? -3.167 5.923 3.261 1.00 98.50 300 LEU A CA 1
ATOM 2270 C C . LEU A 1 300 ? -4.548 6.108 3.899 1.00 98.50 300 LEU A C 1
ATOM 2272 O O . LEU A 1 300 ? -4.657 6.688 4.981 1.00 98.50 300 LEU A O 1
ATOM 2276 N N . PHE A 1 301 ? -5.606 5.579 3.285 1.00 98.38 301 PHE A N 1
ATOM 2277 C CA . PHE A 1 301 ? -6.939 5.606 3.889 1.00 98.38 301 PHE A CA 1
ATOM 2278 C C . PHE A 1 301 ? -7.050 4.684 5.105 1.00 98.38 301 PHE A C 1
ATOM 2280 O O . PHE A 1 301 ? -7.692 5.050 6.088 1.00 98.38 301 PHE A O 1
ATOM 2287 N N . LEU A 1 302 ? -6.394 3.520 5.087 1.00 98.38 302 LEU A N 1
ATOM 2288 C CA . LEU A 1 302 ? -6.301 2.662 6.270 1.00 98.38 302 LEU A CA 1
ATOM 2289 C C . LEU A 1 302 ? -5.577 3.384 7.414 1.00 98.38 302 LEU A C 1
ATOM 2291 O O . LEU A 1 302 ? -6.053 3.345 8.549 1.00 98.38 302 LEU A O 1
ATOM 2295 N N . LEU A 1 303 ? -4.494 4.113 7.117 1.00 98.38 303 LEU A N 1
ATOM 2296 C CA . LEU A 1 303 ? -3.825 4.990 8.080 1.00 98.38 303 LEU A CA 1
ATOM 2297 C C . LEU A 1 303 ? -4.777 6.058 8.615 1.00 98.38 303 LEU A C 1
ATOM 2299 O O . LEU A 1 303 ? -4.914 6.189 9.827 1.00 98.38 303 LEU A O 1
ATOM 2303 N N . ALA A 1 304 ? -5.493 6.771 7.747 1.00 97.25 304 ALA A N 1
ATOM 2304 C CA . ALA A 1 304 ? -6.472 7.769 8.168 1.00 97.25 304 ALA A CA 1
ATOM 2305 C C . ALA A 1 304 ? -7.558 7.185 9.092 1.00 97.25 304 ALA A C 1
ATOM 2307 O O . ALA A 1 304 ? -7.915 7.813 10.089 1.00 97.25 304 ALA A O 1
ATOM 2308 N N . ALA A 1 305 ? -8.048 5.978 8.802 1.00 95.62 305 ALA A N 1
ATOM 2309 C CA . ALA A 1 305 ? -9.025 5.279 9.633 1.00 95.62 305 ALA A CA 1
ATOM 2310 C C . ALA A 1 305 ? -8.463 4.835 10.997 1.00 95.62 305 ALA A C 1
ATOM 2312 O O . ALA A 1 305 ? -9.219 4.705 11.959 1.00 95.62 305 ALA A O 1
ATOM 2313 N N . ALA A 1 306 ? -7.152 4.602 11.096 1.00 95.56 306 ALA A N 1
ATOM 2314 C CA . ALA A 1 306 ? -6.484 4.258 12.349 1.00 95.56 306 ALA A CA 1
ATOM 2315 C C . ALA A 1 306 ? -6.189 5.481 13.233 1.00 95.56 306 ALA A C 1
ATOM 2317 O O . ALA A 1 306 ? -5.999 5.332 14.442 1.00 95.56 306 ALA A O 1
ATOM 2318 N N . MET A 1 307 ? -6.129 6.683 12.651 1.00 93.88 307 MET A N 1
ATOM 2319 C CA . MET A 1 307 ? -5.801 7.901 13.390 1.00 93.88 307 MET A CA 1
ATOM 2320 C C . MET A 1 307 ? -7.014 8.471 14.149 1.00 93.88 307 MET A C 1
ATOM 2322 O O . MET A 1 307 ? -8.150 8.368 13.680 1.00 93.88 307 MET A O 1
ATOM 2326 N N . PRO A 1 308 ? -6.800 9.138 15.302 1.00 83.12 308 PRO A N 1
ATOM 2327 C CA . PRO A 1 308 ? -7.883 9.725 16.085 1.00 83.12 308 PRO A CA 1
ATOM 2328 C C . PRO A 1 308 ? -8.679 10.777 15.304 1.00 83.12 308 PRO A C 1
ATOM 2330 O O . PRO A 1 308 ? -8.118 11.581 14.554 1.00 83.12 308 PRO A O 1
ATOM 2333 N N . VAL A 1 309 ? -9.992 10.823 15.536 1.00 75.50 309 VAL A N 1
ATOM 2334 C CA . VAL A 1 309 ? -10.844 11.924 15.075 1.00 75.50 309 VAL A CA 1
ATOM 2335 C C . VAL A 1 309 ? -10.583 13.129 15.974 1.00 75.50 309 VAL A C 1
ATOM 2337 O O . VAL A 1 309 ? -10.768 13.047 17.186 1.00 75.50 309 VAL A O 1
ATOM 2340 N N . THR A 1 310 ? -10.140 14.247 15.401 1.00 58.72 310 THR A N 1
ATOM 2341 C CA . THR A 1 310 ? -10.073 15.510 16.143 1.00 58.72 310 THR A CA 1
ATOM 2342 C C . THR A 1 310 ? -11.504 15.917 16.511 1.00 58.72 310 THR A C 1
ATOM 2344 O O . THR A 1 310 ? -12.334 15.994 15.603 1.00 58.72 310 THR A O 1
ATOM 2347 N N . PRO A 1 311 ? -11.830 16.157 17.793 1.00 45.84 311 PRO A N 1
ATOM 2348 C CA . PRO A 1 311 ? -13.134 16.694 18.160 1.00 45.84 311 PRO A CA 1
ATOM 2349 C C . PRO A 1 311 ? -13.336 18.021 17.429 1.00 45.84 311 PRO A C 1
ATOM 2351 O O . PRO A 1 311 ? -12.477 18.902 17.508 1.00 45.84 311 PRO A O 1
ATOM 2354 N N . SER A 1 312 ? -14.429 18.159 16.680 1.00 40.19 312 SER A N 1
ATOM 2355 C CA . SER A 1 312 ? -14.787 19.448 16.097 1.00 40.19 312 SER A CA 1
ATOM 2356 C C . SER A 1 312 ? -15.019 20.449 17.230 1.00 40.19 312 SER A C 1
ATOM 2358 O O . SER A 1 312 ? -15.660 20.132 18.232 1.00 40.19 312 SER A O 1
ATOM 2360 N N . ALA A 1 313 ? -14.512 21.672 17.068 1.00 40.97 313 ALA A N 1
ATOM 2361 C CA . ALA A 1 313 ? -14.677 22.764 18.031 1.00 40.97 313 ALA A CA 1
ATOM 2362 C C . ALA A 1 313 ? -16.155 23.098 18.345 1.00 40.97 313 ALA A C 1
ATOM 2364 O O . ALA A 1 313 ? -16.441 23.744 19.345 1.00 40.97 313 ALA A O 1
ATOM 2365 N N . SER A 1 314 ? -17.102 22.579 17.557 1.00 35.31 314 SER A N 1
ATOM 2366 C CA . SER A 1 314 ? -18.546 22.782 17.707 1.00 35.31 314 SER A CA 1
ATOM 2367 C C . SER A 1 314 ? -19.165 22.210 18.991 1.00 35.31 314 SER A C 1
ATOM 2369 O O . SER A 1 314 ? -20.297 22.551 19.309 1.00 35.31 314 SER A O 1
ATOM 2371 N N . ALA A 1 315 ? -18.468 21.343 19.736 1.00 40.47 315 ALA A N 1
ATOM 2372 C CA . ALA A 1 315 ? -18.961 20.856 21.031 1.00 40.47 315 ALA A CA 1
ATOM 2373 C C . ALA A 1 315 ? -18.631 21.805 22.203 1.00 40.47 315 ALA A C 1
ATOM 2375 O O . ALA A 1 315 ? -19.267 21.716 23.248 1.00 40.47 315 ALA A O 1
ATOM 2376 N N . GLY A 1 316 ? -17.658 22.710 22.033 1.00 35.66 316 GLY A N 1
ATOM 2377 C CA . GLY A 1 316 ? -17.235 23.657 23.072 1.00 35.66 316 GLY A CA 1
ATOM 2378 C C . GLY A 1 316 ? -18.041 24.957 23.115 1.00 35.66 316 GLY A C 1
ATOM 2379 O O . GLY A 1 316 ? -18.011 25.646 24.133 1.00 35.66 316 GLY A O 1
ATOM 2380 N N . ASP A 1 317 ? -18.775 25.283 22.048 1.00 40.09 317 ASP A N 1
ATOM 2381 C CA . ASP A 1 317 ? -19.573 26.515 21.980 1.00 40.09 317 ASP A CA 1
ATOM 2382 C C . ASP A 1 317 ? -20.955 26.357 22.629 1.00 40.09 317 ASP A C 1
ATOM 2384 O O . ASP A 1 317 ? -21.424 27.278 23.2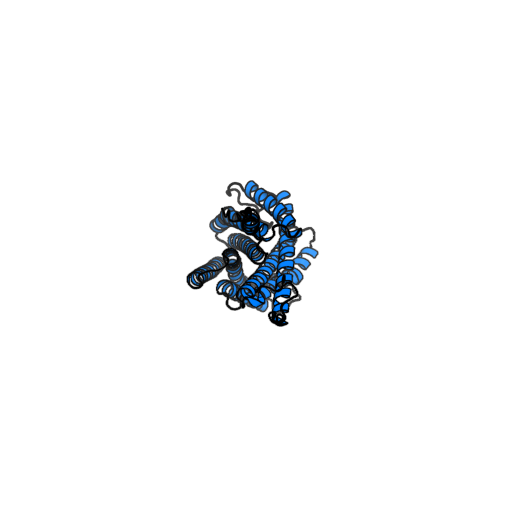91 1.00 40.09 317 ASP A O 1
ATOM 2388 N N . HIS A 1 318 ? -21.565 25.165 22.579 1.00 41.72 318 HIS A N 1
ATOM 2389 C CA . HIS A 1 318 ? -22.848 24.919 23.256 1.00 41.72 318 HIS A CA 1
ATOM 2390 C C . HIS A 1 318 ? -22.759 24.920 24.788 1.00 41.72 318 HIS A C 1
ATOM 2392 O O . HIS A 1 318 ? -23.758 25.169 25.463 1.00 41.72 318 HIS A O 1
ATOM 2398 N N . GLU A 1 319 ? -21.584 24.640 25.350 1.00 43.41 319 GLU A N 1
ATOM 2399 C CA . GLU A 1 319 ? -21.371 24.668 26.801 1.00 43.41 319 GLU A CA 1
ATOM 2400 C C . GLU A 1 319 ? -20.997 26.077 27.291 1.00 43.41 319 GLU A C 1
ATOM 2402 O O . GLU A 1 319 ? -21.328 26.453 28.415 1.00 43.41 319 GLU A O 1
ATOM 2407 N N . ARG A 1 320 ? -20.390 26.896 26.419 1.00 42.00 320 ARG A N 1
ATOM 2408 C CA . ARG A 1 320 ? -20.054 28.295 26.708 1.00 42.00 320 ARG A CA 1
ATOM 2409 C C . ARG A 1 320 ? -21.289 29.204 26.655 1.00 42.00 320 ARG A C 1
ATOM 2411 O O . ARG A 1 320 ? -21.414 30.078 27.508 1.00 42.00 320 ARG A O 1
ATOM 2418 N N . ASP A 1 321 ? -22.229 28.928 25.752 1.00 44.62 321 ASP A N 1
ATOM 2419 C CA . ASP A 1 321 ? -23.472 29.700 25.576 1.00 44.62 321 ASP A CA 1
ATOM 2420 C C . ASP A 1 321 ? -24.467 29.539 26.748 1.00 44.62 321 ASP A C 1
ATOM 2422 O O . ASP A 1 321 ? -25.156 30.478 27.140 1.00 44.62 321 ASP A O 1
ATOM 2426 N N . LYS A 1 322 ? -24.467 28.381 27.427 1.00 48.09 322 LYS A N 1
ATOM 2427 C CA . LYS A 1 322 ? -25.290 28.167 28.638 1.00 48.09 322 LYS A CA 1
ATOM 2428 C C . LYS A 1 322 ? -24.766 28.883 29.885 1.00 48.09 322 LYS A C 1
ATOM 2430 O O . LYS A 1 322 ? -25.501 29.037 30.855 1.00 48.09 322 LYS A O 1
ATOM 2435 N N . SER A 1 323 ? -23.500 29.300 29.885 1.00 47.78 323 SER A N 1
ATOM 2436 C CA . SER A 1 323 ? -22.898 30.026 31.012 1.00 47.78 323 SER A CA 1
ATOM 2437 C C . SER A 1 323 ? -23.132 31.540 30.959 1.00 47.78 323 SER A C 1
ATOM 2439 O O . SER A 1 323 ? -22.876 32.229 31.945 1.00 47.78 323 SER A O 1
ATOM 2441 N N . SER A 1 324 ? -23.643 32.048 29.832 1.00 47.59 324 SER A N 1
ATOM 2442 C CA . SER A 1 324 ? -23.908 33.469 29.587 1.00 47.59 324 SER A CA 1
ATOM 2443 C C . SER A 1 324 ? -25.364 33.898 29.793 1.00 47.59 324 SER A C 1
ATOM 2445 O O . SER A 1 324 ? -25.655 35.078 29.613 1.00 47.59 324 SER A O 1
ATOM 2447 N N . GLU A 1 325 ? -26.276 33.012 30.214 1.00 46.78 325 GLU A N 1
ATOM 2448 C CA . GLU A 1 325 ? -27.623 33.442 30.613 1.00 46.78 325 GLU A CA 1
ATOM 2449 C C . GLU A 1 325 ? -27.558 34.276 31.911 1.00 46.78 325 GLU A C 1
ATOM 2451 O O . GLU A 1 325 ? -27.134 33.772 32.960 1.00 46.78 325 GLU A O 1
ATOM 2456 N N . PRO A 1 326 ? -27.976 35.556 31.894 1.00 46.50 326 PRO A N 1
ATOM 2457 C CA . PRO A 1 326 ? -28.010 36.360 33.103 1.00 46.50 326 PRO A CA 1
ATOM 2458 C C . PRO A 1 326 ? -29.096 35.810 34.031 1.00 46.50 326 PRO A C 1
ATOM 2460 O O . PRO A 1 326 ? -30.280 35.818 33.700 1.00 46.50 326 PRO A O 1
ATOM 2463 N N . ARG A 1 327 ? -28.693 35.349 35.224 1.00 51.41 327 ARG A N 1
ATOM 2464 C CA . ARG A 1 327 ? -29.607 35.001 36.324 1.00 51.41 327 ARG A CA 1
ATOM 2465 C C . ARG A 1 327 ? -30.550 36.178 36.585 1.00 51.41 327 ARG A C 1
ATOM 2467 O O . ARG A 1 327 ? -30.151 37.167 37.204 1.00 51.41 327 ARG A O 1
ATOM 2474 N N . ALA A 1 328 ? -31.792 36.065 36.119 1.00 49.62 328 ALA A N 1
ATOM 2475 C CA . ALA A 1 328 ? -32.852 37.013 36.416 1.00 49.62 328 ALA A CA 1
ATOM 2476 C C . ALA A 1 328 ? -32.982 37.147 37.940 1.00 49.62 328 ALA A C 1
ATOM 2478 O O . ALA A 1 328 ? -33.214 36.171 38.656 1.00 49.62 328 ALA A O 1
ATOM 2479 N N . ARG A 1 329 ? -32.758 38.369 38.435 1.00 48.59 329 ARG A N 1
ATOM 2480 C CA . ARG A 1 329 ? -32.944 38.737 39.838 1.00 48.59 329 ARG A CA 1
ATOM 2481 C C . ARG A 1 329 ? -34.398 38.469 40.215 1.00 48.59 329 ARG A C 1
ATOM 2483 O O . ARG A 1 329 ? -35.303 39.030 39.605 1.00 48.59 329 ARG A O 1
ATOM 2490 N N . ALA A 1 330 ? -34.601 37.633 41.227 1.00 49.75 330 ALA A N 1
ATOM 2491 C CA . ALA A 1 330 ? -35.889 37.472 41.877 1.00 49.75 330 ALA A CA 1
ATOM 2492 C C . ALA A 1 330 ? -36.327 38.830 42.448 1.00 49.75 330 ALA A C 1
ATOM 2494 O O . ALA A 1 330 ? -35.681 39.374 43.345 1.00 49.75 330 ALA A O 1
ATOM 2495 N N . ALA A 1 331 ? -37.396 39.391 41.886 1.00 50.50 331 ALA A N 1
ATOM 2496 C CA . ALA A 1 331 ? -38.113 40.513 42.466 1.00 50.50 331 ALA A CA 1
ATOM 2497 C C . ALA A 1 331 ? -38.764 40.042 43.776 1.00 50.50 331 ALA A C 1
ATOM 2499 O O . ALA A 1 331 ? -39.525 39.074 43.781 1.00 50.50 331 ALA A O 1
ATOM 2500 N N . GLY A 1 332 ? -38.420 40.691 44.889 1.00 55.50 332 GLY A N 1
ATOM 2501 C CA . GLY A 1 332 ? -39.098 40.486 46.168 1.00 55.50 332 GLY A CA 1
ATOM 2502 C C . GLY A 1 332 ? -40.501 41.107 46.140 1.00 55.50 332 GLY A C 1
ATOM 2503 O O . GLY A 1 332 ? -40.691 42.125 45.471 1.00 55.50 332 GLY A O 1
ATOM 2504 N N . PRO A 1 333 ? -41.490 40.518 46.832 1.00 58.66 333 PRO A N 1
ATOM 2505 C CA . PRO A 1 333 ? -42.852 41.031 46.824 1.00 58.66 333 PRO A CA 1
ATOM 2506 C C . PRO A 1 333 ? -42.967 42.313 47.659 1.00 58.66 333 PRO A C 1
ATOM 2508 O O . PRO A 1 333 ? -42.570 42.350 48.823 1.00 58.66 333 PRO A O 1
ATOM 2511 N N . SER A 1 334 ? -43.548 43.352 47.062 1.00 51.00 334 SER A N 1
ATOM 2512 C CA . SER A 1 334 ? -44.107 44.507 47.765 1.00 51.00 334 SER A CA 1
ATOM 2513 C C . SER A 1 334 ? -45.410 44.105 48.458 1.00 51.00 334 SER A C 1
ATOM 2515 O O . SER A 1 334 ? -46.318 43.589 47.803 1.00 51.00 334 SER A O 1
ATOM 2517 N N . LEU A 1 335 ? -45.510 44.366 49.759 1.00 54.78 335 LEU A N 1
ATOM 2518 C CA . LEU A 1 335 ? -46.753 44.316 50.532 1.00 54.78 335 LEU A CA 1
ATOM 2519 C C . LEU A 1 335 ? -46.994 45.693 51.186 1.00 54.78 335 LEU A C 1
ATOM 2521 O O . LEU A 1 335 ? -46.015 46.417 51.378 1.00 54.78 335 LEU A O 1
ATOM 2525 N N . PRO A 1 336 ? -48.272 46.058 51.411 1.00 61.69 336 PRO A N 1
ATOM 2526 C CA . PRO A 1 336 ? -48.756 47.443 51.469 1.00 61.69 336 PRO A CA 1
ATOM 2527 C C . PRO A 1 336 ? -48.308 48.262 52.677 1.00 61.69 336 PRO A C 1
ATOM 2529 O O . PRO A 1 336 ? -48.099 47.672 53.762 1.00 61.69 336 PRO A O 1
#

Radius of gyration: 24.2 Å; chains: 1; bounding box: 73×72×76 Å

pLDDT: mean 86.3, std 16.65, range [35.31, 98.81]

Sequence (336 aa):
MLSPVLWCYGVFGAVIVTAIITLCVRRGGDAVLWLGAVCYAAPLAAFGSQHLTLHRAIAALIPPWIPWHDFWAYFVGTCFIAAGLSLVTRVQGRLAASLVALVFFLFVLLMDIPGWLHQPGNRFALALALRELAFSGGALAGAAALTGHRLARGPAWLRHTTRLPLGRAGGPASPSPAFTGDRRLSEIQATAARYFVAIAILYYSLEQFLHANYVPGIPLNRVTPPGLFGHAFWTYFAAVIYAVAGVLLLRNKHTRSAATALGATVLVVVAAVYVPMAVALRNLIGFNFLADTLMFAGALFLLAAAMPVTPSASAGDHERDKSSEPRARAAGPSLP

Foldseek 3Di:
DPALLVLLVVLLVVLVVLLVVLCVVDDDDDPLLSLLLSLQLSLQLSVLSCLVVVVVVQLVQQDPVDPDSSCCSNVSSVLSSVLSSCSSNVPCVLVSLQVLLVVLVCCLVRGLVVVCVVPVPPLQSVLVSLLSLLLSLLSLLSNLLSLVVVQVVDDPLSVDPPDDPPDDPPRPDDDDPVNVVSNVSSVVSLLSSLLSLLVSLLSLLVCLVVPQQAAADRRHPHGAPPPQPPSSVLSNVLSVLSNVLSVCSVVVHPVLVSLLVNLVSLVVSLVRGLVVQCVVVVDPVSVSSSSSSSSSSSSSSSSSSSRDDDPDCVVVVVVVVVVPPPDPDDDDDDDD

Secondary structure (DSSP, 8-state):
---HHHHHHHHHHHHHHHHHHHHHHS----HHHHHHHHHHHHHHHHHHHHHHHTHHHHHTTS-TTSS-HHHHHHHHHHHHHHHHHHHHH-SSHHHHHHHHHHHHHHHIIIIIHHHHHHSTT-HHHHHHHHHHHHHHHHHHHHHHHHHHHHHTTS-GGGT--S---S--SSPPPPPPHHHHHHHHHHHHHHHHHHHHHHHHHHHHHHHHHH-TTBPSSS--S-BPPTTSTTHHHHHHHHHHHHHHHHHHHHTTSSHHHHHHHHHHHHHHHIIIIIHHHHHHH-SHHHHHHHHHHHHHHHHHHHHHHHSPPPPPTHHHHHHHHTT-S-----PPPP--